Protein AF-A0A5E4HTY4-F1 (afdb_monomer)

Structure (mmCIF, N/CA/C/O backbone):
data_AF-A0A5E4HTY4-F1
#
_entry.id   AF-A0A5E4HTY4-F1
#
loop_
_atom_site.group_PDB
_atom_site.id
_atom_site.type_symbol
_atom_site.label_atom_id
_atom_site.label_alt_id
_atom_site.label_comp_id
_atom_site.label_asym_id
_atom_site.label_entity_id
_atom_site.label_seq_id
_atom_site.pdbx_PDB_ins_code
_atom_site.Cartn_x
_atom_site.Cartn_y
_atom_site.Cartn_z
_atom_site.occupancy
_atom_site.B_iso_or_equiv
_atom_site.auth_seq_id
_atom_site.auth_comp_id
_atom_site.auth_asym_id
_atom_site.auth_atom_id
_atom_site.pdbx_PDB_model_num
ATOM 1 N N . MET A 1 1 ? -19.836 1.990 1.261 1.00 41.72 1 MET A N 1
ATOM 2 C CA . MET A 1 1 ? -18.423 1.559 1.345 1.00 41.72 1 MET A CA 1
ATOM 3 C C . MET A 1 1 ? -17.623 2.820 1.136 1.00 41.72 1 MET A C 1
ATOM 5 O O . MET A 1 1 ? -17.788 3.457 0.100 1.00 41.72 1 MET A O 1
ATOM 9 N N . SER A 1 2 ? -16.876 3.231 2.161 1.00 48.97 2 SER A N 1
ATOM 10 C CA . SER A 1 2 ? -16.044 4.432 2.128 1.00 48.97 2 SER A CA 1
ATOM 11 C C . SER A 1 2 ? -15.069 4.354 0.966 1.00 48.97 2 SER A C 1
ATOM 13 O O . SER A 1 2 ? -14.430 3.317 0.788 1.00 48.97 2 SER A O 1
ATOM 15 N N . LYS A 1 3 ? -14.931 5.437 0.199 1.00 61.62 3 LYS A N 1
ATOM 16 C CA . LYS A 1 3 ? -13.927 5.490 -0.863 1.00 61.62 3 LYS A CA 1
ATOM 17 C C . LYS A 1 3 ? -12.552 5.561 -0.205 1.00 61.62 3 LYS A C 1
ATOM 19 O O . LYS A 1 3 ? -12.216 6.570 0.412 1.00 61.62 3 LYS A O 1
ATOM 24 N N . SER A 1 4 ? -11.779 4.486 -0.314 1.00 71.25 4 SER A N 1
ATOM 25 C CA . SER A 1 4 ? -10.347 4.540 -0.034 1.00 71.25 4 SER A CA 1
ATOM 26 C C . SER A 1 4 ? -9.678 5.537 -0.982 1.00 71.25 4 SER A C 1
ATOM 28 O O . SER A 1 4 ? -10.196 5.823 -2.069 1.00 71.25 4 SER A O 1
ATOM 30 N N . SER A 1 5 ? -8.513 6.048 -0.601 1.00 81.19 5 SER A N 1
ATOM 31 C CA . SER A 1 5 ? -7.704 6.893 -1.470 1.00 81.19 5 SER A CA 1
ATOM 32 C C . SER A 1 5 ? -7.392 6.178 -2.791 1.00 81.19 5 SER A C 1
ATOM 34 O O . SER A 1 5 ? -7.387 4.941 -2.886 1.00 81.19 5 SER A O 1
ATOM 36 N N . LYS A 1 6 ? -7.113 6.960 -3.837 1.00 84.50 6 LYS A N 1
ATOM 37 C CA . LYS A 1 6 ? -6.672 6.410 -5.124 1.00 84.50 6 LYS A CA 1
ATOM 38 C C . LYS A 1 6 ? -5.363 5.628 -4.977 1.00 84.50 6 LYS A C 1
ATOM 40 O O . LYS A 1 6 ? -5.238 4.578 -5.601 1.00 84.50 6 LYS A O 1
ATOM 45 N N . SER A 1 7 ? -4.456 6.054 -4.094 1.00 86.88 7 SER A N 1
ATOM 46 C CA . SER A 1 7 ? -3.239 5.304 -3.756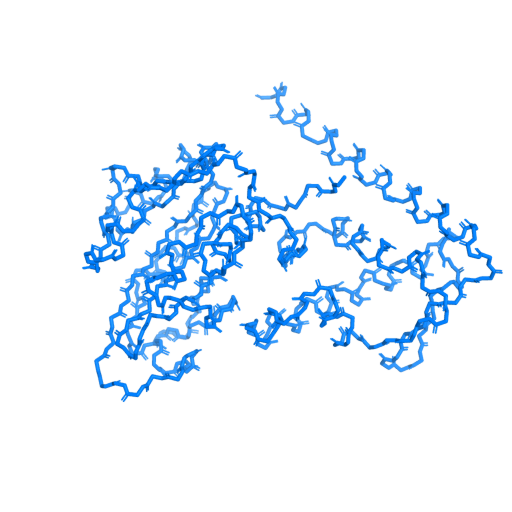 1.00 86.88 7 SER A CA 1
ATOM 47 C C . SER A 1 7 ? -3.559 3.925 -3.173 1.00 86.88 7 SER A C 1
ATOM 49 O O . SER A 1 7 ? -3.021 2.925 -3.641 1.00 86.88 7 SER A O 1
ATOM 51 N N . THR A 1 8 ? -4.516 3.829 -2.244 1.00 92.06 8 THR A N 1
ATOM 52 C CA . THR A 1 8 ? -4.961 2.547 -1.664 1.00 92.06 8 THR A CA 1
ATOM 53 C C . THR A 1 8 ? -5.566 1.627 -2.725 1.00 92.06 8 THR A C 1
ATOM 55 O O . THR A 1 8 ? -5.274 0.431 -2.749 1.00 92.06 8 THR A O 1
ATOM 58 N N . LYS A 1 9 ? -6.354 2.172 -3.662 1.00 93.00 9 LY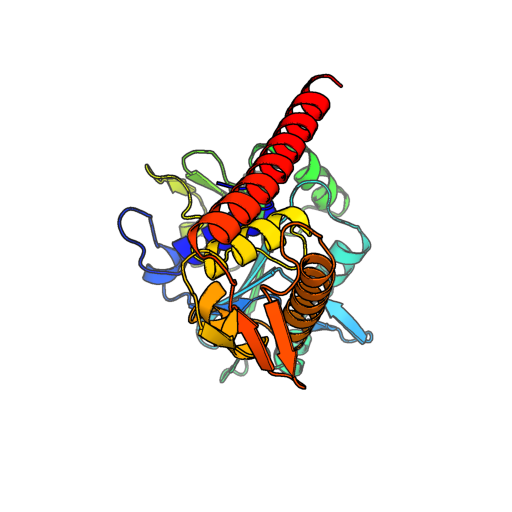S A N 1
ATOM 59 C CA . LYS A 1 9 ? -6.902 1.405 -4.795 1.00 93.00 9 LYS A CA 1
ATOM 60 C C . LYS A 1 9 ? -5.799 0.854 -5.705 1.00 93.00 9 LYS A C 1
ATOM 62 O O . LYS A 1 9 ? -5.860 -0.308 -6.102 1.00 93.00 9 LYS A O 1
ATOM 67 N N . LEU A 1 10 ? -4.799 1.671 -6.036 1.00 95.56 10 LEU A N 1
ATOM 68 C CA . LEU A 1 10 ? -3.661 1.259 -6.864 1.00 95.56 10 LEU A CA 1
ATOM 69 C C . LEU A 1 10 ? -2.829 0.181 -6.160 1.00 95.56 10 LEU A C 1
ATOM 71 O O . LEU A 1 10 ? -2.529 -0.848 -6.765 1.00 95.56 10 LEU A O 1
ATOM 75 N N . LEU A 1 11 ? -2.550 0.350 -4.867 1.00 95.88 11 LEU A N 1
ATOM 76 C CA . LEU A 1 11 ? -1.834 -0.638 -4.063 1.00 95.88 11 LEU A CA 1
ATOM 77 C C . LEU A 1 11 ? -2.584 -1.978 -4.011 1.00 95.88 11 LEU A C 1
ATOM 79 O O . LEU A 1 11 ? -1.997 -3.031 -4.263 1.00 95.88 11 LEU A O 1
ATOM 83 N N . ASN A 1 12 ? -3.897 -1.940 -3.776 1.00 95.75 12 ASN A N 1
ATOM 84 C CA . ASN A 1 12 ? -4.755 -3.122 -3.822 1.00 95.75 12 ASN A CA 1
ATOM 85 C C . ASN A 1 12 ? -4.747 -3.798 -5.206 1.00 95.75 12 ASN A C 1
ATOM 87 O O . ASN A 1 12 ? -4.746 -5.028 -5.279 1.00 95.75 12 ASN A O 1
ATOM 91 N N . CYS A 1 13 ? -4.660 -3.031 -6.299 1.00 96.88 13 CYS A N 1
ATOM 92 C CA . CYS A 1 13 ? -4.486 -3.583 -7.645 1.00 96.88 13 CYS A CA 1
ATOM 93 C C . CYS A 1 13 ? -3.163 -4.346 -7.779 1.00 96.88 13 CYS A C 1
ATOM 95 O O . CYS A 1 13 ? -3.157 -5.470 -8.275 1.00 96.88 13 CYS A O 1
ATOM 97 N N . ILE A 1 14 ? -2.044 -3.783 -7.313 1.00 97.88 14 ILE A N 1
ATOM 98 C CA . ILE A 1 14 ? -0.731 -4.455 -7.361 1.00 97.88 14 ILE A CA 1
ATOM 99 C C . ILE A 1 14 ? -0.769 -5.767 -6.569 1.00 97.88 14 ILE A C 1
ATOM 101 O O . ILE A 1 14 ? -0.267 -6.798 -7.029 1.00 97.88 14 ILE A O 1
ATOM 105 N N . ILE A 1 15 ? -1.397 -5.748 -5.392 1.00 97.44 15 ILE A N 1
ATOM 106 C CA . ILE A 1 15 ? -1.544 -6.929 -4.535 1.00 97.44 15 ILE A CA 1
ATOM 107 C C . ILE A 1 15 ? -2.385 -8.000 -5.226 1.00 97.44 15 ILE A C 1
ATOM 109 O O . ILE A 1 15 ? -1.982 -9.164 -5.230 1.00 97.44 15 ILE A O 1
ATOM 113 N N . ALA A 1 16 ? -3.493 -7.615 -5.863 1.00 96.81 16 ALA A N 1
ATOM 114 C CA . ALA A 1 16 ? -4.349 -8.526 -6.617 1.00 96.81 16 ALA A CA 1
ATOM 115 C C . ALA A 1 16 ? -3.605 -9.180 -7.794 1.00 96.81 16 ALA A C 1
ATOM 117 O O . ALA A 1 16 ? -3.738 -10.378 -8.012 1.00 96.81 16 ALA A O 1
ATOM 118 N N . LEU A 1 17 ? -2.754 -8.431 -8.502 1.00 97.62 17 LEU A N 1
ATOM 119 C CA . LEU A 1 17 ? -1.925 -8.970 -9.590 1.00 97.62 17 LEU A CA 1
ATOM 120 C C . LEU A 1 17 ? -0.849 -9.949 -9.089 1.00 97.62 17 LEU A C 1
ATOM 122 O O . LEU A 1 17 ? -0.418 -10.832 -9.835 1.00 97.62 17 LEU A O 1
ATOM 126 N N . THR A 1 18 ? -0.415 -9.789 -7.835 1.00 97.50 18 THR A N 1
ATOM 127 C CA . THR A 1 18 ? 0.658 -10.566 -7.181 1.00 97.50 18 THR A CA 1
ATOM 128 C C . THR A 1 18 ? 0.114 -11.675 -6.269 1.00 97.50 18 THR A C 1
ATOM 130 O O . THR A 1 18 ? 0.879 -12.430 -5.674 1.00 97.50 18 THR A O 1
ATOM 133 N N . THR A 1 19 ? -1.208 -11.828 -6.183 1.00 95.06 19 THR A N 1
ATOM 134 C CA . THR A 1 19 ? -1.873 -12.820 -5.331 1.00 95.06 19 THR A CA 1
ATOM 135 C C . THR A 1 19 ? -2.912 -13.574 -6.140 1.00 95.06 19 THR A C 1
ATOM 137 O O . THR A 1 19 ? -3.662 -12.982 -6.909 1.00 95.06 19 THR A O 1
ATOM 140 N N . LYS A 1 20 ? -3.011 -14.890 -5.945 1.00 93.62 20 LYS A N 1
ATOM 141 C CA . LYS A 1 20 ? -4.029 -15.701 -6.615 1.00 93.62 20 LYS A CA 1
ATOM 142 C C . LYS A 1 20 ? -5.427 -15.360 -6.087 1.00 93.62 20 LYS A C 1
ATOM 144 O O . LYS A 1 20 ? -5.872 -15.909 -5.080 1.00 93.62 20 LYS A O 1
ATOM 149 N N . THR A 1 21 ? -6.101 -14.446 -6.773 1.00 91.19 21 THR A N 1
ATOM 150 C CA . THR A 1 21 ? -7.408 -13.910 -6.384 1.00 91.19 21 THR A CA 1
ATOM 151 C C . THR A 1 21 ? -8.490 -14.527 -7.267 1.00 91.19 21 THR A C 1
ATOM 153 O O . THR A 1 21 ? -8.348 -14.490 -8.488 1.00 91.19 21 THR A O 1
ATOM 156 N N . PRO A 1 22 ? -9.564 -15.110 -6.705 1.00 89.38 22 PRO A N 1
ATOM 157 C CA . PRO A 1 22 ? -10.674 -15.600 -7.514 1.00 89.38 22 PRO A CA 1
ATOM 158 C C . PRO A 1 22 ? -11.226 -14.493 -8.418 1.00 89.38 22 PRO A C 1
ATOM 160 O O . PRO A 1 22 ? -11.422 -13.368 -7.966 1.00 89.38 22 PRO A O 1
ATOM 163 N N . ASP A 1 23 ? -11.465 -14.824 -9.686 1.00 88.25 23 ASP A N 1
ATOM 164 C CA . ASP A 1 23 ? -12.080 -13.941 -10.685 1.00 88.25 23 ASP A CA 1
ATOM 165 C C . ASP A 1 23 ? -11.326 -12.626 -10.988 1.00 88.25 23 ASP A C 1
ATOM 167 O O . ASP A 1 23 ? -11.890 -11.726 -11.614 1.00 88.25 23 ASP A O 1
ATOM 171 N N . PHE A 1 24 ? -10.050 -12.510 -10.600 1.00 95.25 24 PHE A N 1
ATOM 172 C CA . PHE A 1 24 ? -9.177 -11.385 -10.955 1.00 95.25 24 PHE A CA 1
ATOM 173 C C . PHE A 1 24 ? -7.821 -11.902 -11.472 1.00 95.25 24 PHE A C 1
ATOM 175 O O . PHE A 1 24 ? -7.281 -12.855 -10.906 1.00 95.25 24 PHE A O 1
ATOM 182 N N . PRO A 1 25 ? -7.251 -11.329 -12.549 1.00 96.44 25 PRO A N 1
ATOM 183 C CA . PRO A 1 25 ? -6.004 -11.822 -13.127 1.00 96.44 25 PRO A CA 1
ATOM 184 C C . PRO A 1 25 ? -4.822 -11.635 -12.167 1.00 96.44 25 PRO A C 1
ATOM 186 O O . PRO A 1 25 ? -4.655 -10.574 -11.569 1.00 96.44 25 PRO A O 1
ATOM 189 N N . SER A 1 26 ? -3.956 -12.647 -12.079 1.00 97.25 26 SER A N 1
ATOM 190 C CA . SER A 1 26 ? -2.774 -12.650 -11.207 1.00 97.25 26 SER A CA 1
ATOM 191 C C . SER A 1 26 ? -1.453 -12.893 -11.960 1.00 97.25 26 SER A C 1
ATOM 193 O O . SER A 1 26 ? -0.659 -13.746 -11.562 1.00 97.25 26 SER A O 1
ATOM 195 N N . PRO A 1 27 ? -1.164 -12.177 -13.063 1.00 97.75 27 PRO A N 1
ATOM 196 C CA . PRO A 1 27 ? -0.038 -12.514 -13.930 1.00 97.75 27 PRO A CA 1
ATOM 197 C C . PRO A 1 27 ? 1.330 -12.261 -13.282 1.00 97.75 27 PRO A C 1
ATOM 199 O O . PRO A 1 27 ? 2.305 -12.904 -13.671 1.00 97.75 27 PRO A O 1
ATOM 202 N N . LEU A 1 28 ? 1.435 -11.367 -12.289 1.00 98.25 28 LEU A N 1
ATOM 203 C CA . LEU A 1 28 ? 2.672 -11.204 -11.519 1.00 98.25 28 LEU A CA 1
ATOM 204 C C . LEU A 1 28 ? 2.895 -12.428 -10.618 1.00 98.25 28 LEU A C 1
ATOM 206 O O . LEU A 1 28 ? 3.994 -12.982 -10.621 1.00 98.25 28 LEU A O 1
ATOM 210 N N . TYR A 1 29 ? 1.851 -12.918 -9.943 1.00 98.00 29 TYR A N 1
ATOM 211 C CA . TYR A 1 29 ? 1.912 -14.175 -9.186 1.00 98.00 29 TYR A CA 1
ATOM 212 C C . TYR A 1 29 ? 2.330 -15.353 -10.078 1.00 98.00 29 TYR A C 1
ATOM 214 O O . TYR A 1 29 ? 3.281 -16.069 -9.763 1.00 98.00 29 TYR A O 1
ATOM 222 N N . ASP A 1 30 ? 1.679 -15.504 -11.234 1.00 97.75 30 ASP A N 1
ATOM 223 C CA . ASP A 1 30 ? 1.928 -16.605 -12.176 1.00 97.75 30 ASP A CA 1
ATOM 224 C C . ASP A 1 30 ? 3.364 -16.593 -12.731 1.00 97.75 30 ASP A C 1
ATOM 226 O O . ASP A 1 30 ? 3.891 -17.623 -13.149 1.00 97.75 30 ASP A O 1
ATOM 230 N N . ASN A 1 31 ? 4.025 -15.431 -12.703 1.00 97.81 31 ASN A N 1
ATOM 231 C CA . ASN A 1 31 ? 5.408 -15.240 -13.142 1.00 97.81 31 ASN A CA 1
ATOM 232 C C . ASN A 1 31 ? 6.418 -15.133 -11.984 1.00 97.81 31 ASN A C 1
ATOM 234 O O . ASN A 1 31 ? 7.554 -14.680 -12.198 1.00 97.81 31 ASN A O 1
ATOM 238 N N . GLY A 1 32 ? 6.021 -15.562 -10.783 1.00 97.31 32 GLY A N 1
ATOM 239 C CA . GLY A 1 32 ? 6.891 -15.731 -9.620 1.00 97.31 32 GLY A CA 1
ATOM 240 C C . GLY A 1 32 ? 7.190 -14.455 -8.837 1.00 97.31 32 GLY A C 1
ATOM 241 O O . GLY A 1 32 ? 8.096 -14.467 -8.010 1.00 97.31 32 GLY A O 1
ATOM 242 N N . TYR A 1 33 ? 6.472 -13.358 -9.081 1.00 98.06 33 TYR A N 1
ATOM 243 C CA . TYR A 1 33 ? 6.599 -12.164 -8.250 1.00 98.06 33 TYR A CA 1
ATOM 244 C C . TYR A 1 33 ? 5.872 -12.376 -6.925 1.00 98.06 33 TYR A C 1
ATOM 246 O O . TYR A 1 33 ? 4.777 -12.936 -6.877 1.00 98.06 33 TYR A O 1
ATOM 254 N N . GLN A 1 34 ? 6.484 -11.895 -5.853 1.00 96.69 34 GLN A N 1
ATOM 255 C CA . GLN A 1 34 ? 5.953 -11.938 -4.501 1.00 96.69 34 GLN A CA 1
ATOM 256 C C . GLN A 1 34 ? 6.073 -10.557 -3.871 1.00 96.69 34 GLN A C 1
ATOM 258 O O . GLN A 1 34 ? 7.016 -9.818 -4.155 1.00 96.69 34 GLN A O 1
ATOM 263 N N . ILE A 1 35 ? 5.123 -10.209 -3.009 1.00 96.81 35 ILE A N 1
ATOM 264 C CA . ILE A 1 35 ? 5.208 -8.990 -2.207 1.00 96.81 35 ILE A CA 1
ATOM 265 C C . ILE A 1 35 ? 6.314 -9.198 -1.180 1.00 96.81 35 ILE A C 1
ATOM 267 O O . ILE A 1 35 ? 6.201 -10.077 -0.327 1.00 96.81 35 ILE A O 1
ATOM 271 N N . GLU A 1 36 ? 7.366 -8.387 -1.251 1.00 94.88 36 GLU A N 1
ATOM 272 C CA . GLU A 1 36 ? 8.417 -8.419 -0.240 1.00 94.88 36 GLU A CA 1
ATOM 273 C C . GLU A 1 36 ? 8.104 -7.407 0.860 1.00 94.88 36 GLU A C 1
ATOM 275 O O . GLU A 1 36 ? 7.902 -7.779 2.017 1.00 94.88 36 GLU A O 1
ATOM 280 N N . VAL A 1 37 ? 8.019 -6.126 0.487 1.00 95.50 37 VAL A N 1
ATOM 281 C CA . VAL A 1 37 ? 7.850 -5.023 1.433 1.00 95.50 37 VAL A CA 1
ATOM 282 C C . VAL A 1 37 ? 6.817 -4.036 0.915 1.00 95.50 37 VAL A C 1
ATOM 284 O O . VAL A 1 37 ? 6.887 -3.605 -0.231 1.00 95.50 37 VAL A O 1
ATOM 287 N N . ILE A 1 38 ? 5.889 -3.647 1.782 1.00 95.06 38 ILE A N 1
ATOM 288 C CA . ILE A 1 38 ? 5.000 -2.502 1.583 1.00 95.06 38 ILE A CA 1
ATOM 289 C C . ILE A 1 38 ? 5.606 -1.320 2.337 1.00 95.06 38 ILE A C 1
ATOM 291 O O . ILE A 1 38 ? 6.043 -1.465 3.487 1.00 95.06 38 ILE A O 1
ATOM 295 N N . GLU A 1 39 ? 5.650 -0.167 1.680 1.00 93.69 39 GLU A N 1
ATOM 296 C CA . GLU A 1 39 ? 6.307 1.057 2.142 1.00 93.69 39 GLU A CA 1
ATOM 297 C C . GLU A 1 39 ? 7.794 0.840 2.501 1.00 93.69 39 GLU A C 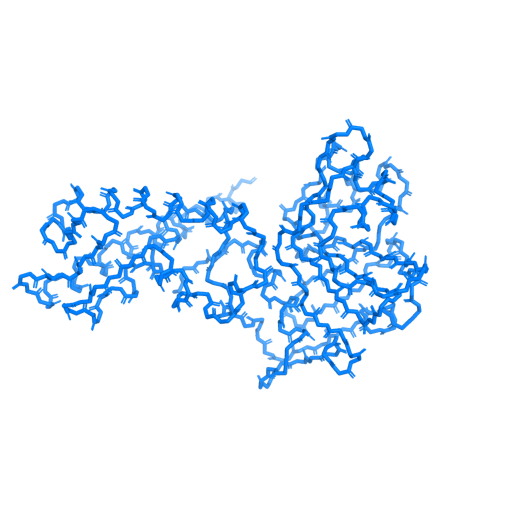1
ATOM 299 O O . GLU A 1 39 ? 8.220 1.145 3.629 1.00 93.69 39 GLU A O 1
ATOM 304 N N . PRO A 1 40 ? 8.610 0.239 1.603 1.00 94.12 40 PRO A N 1
ATOM 305 C CA . PRO A 1 40 ? 10.054 0.146 1.794 1.00 94.12 40 PRO A CA 1
ATOM 306 C C . PRO A 1 40 ? 10.671 1.524 2.052 1.00 94.12 40 PRO A C 1
ATOM 308 O O . PRO A 1 40 ? 10.288 2.521 1.457 1.00 94.12 40 PRO A O 1
ATOM 311 N N . ARG A 1 41 ? 11.685 1.578 2.921 1.00 92.06 41 ARG A N 1
ATOM 312 C CA . ARG A 1 41 ? 12.430 2.812 3.215 1.00 92.06 41 ARG A CA 1
ATOM 313 C C . ARG A 1 41 ? 13.880 2.657 2.824 1.00 92.06 41 ARG A C 1
ATOM 315 O O . ARG A 1 41 ? 14.682 2.205 3.635 1.00 92.06 41 ARG A O 1
ATOM 322 N N . ILE A 1 42 ? 14.200 3.013 1.590 1.00 94.25 42 ILE A N 1
ATOM 323 C CA . ILE A 1 42 ? 15.525 2.831 1.003 1.00 94.25 42 ILE A CA 1
ATOM 324 C C . ILE A 1 42 ? 16.394 4.022 1.393 1.00 94.25 42 ILE A C 1
ATOM 326 O O . ILE A 1 42 ? 16.122 5.160 1.010 1.00 94.25 42 ILE A O 1
ATOM 330 N N . LEU A 1 43 ? 17.438 3.764 2.180 1.00 93.69 43 LEU A N 1
ATOM 331 C CA . LEU A 1 43 ? 18.393 4.789 2.588 1.00 93.69 43 LEU A CA 1
ATOM 332 C C . LEU A 1 43 ? 19.380 5.033 1.448 1.00 93.69 43 LEU A C 1
ATOM 334 O O . LEU A 1 43 ? 20.163 4.140 1.124 1.00 93.69 43 LEU A O 1
ATOM 338 N N . LEU A 1 44 ? 19.381 6.238 0.888 1.00 94.06 44 LEU A N 1
ATOM 339 C CA . LEU A 1 44 ? 20.296 6.649 -0.174 1.00 94.06 44 LEU A CA 1
ATOM 340 C C . LEU A 1 44 ? 21.675 7.026 0.385 1.00 94.06 44 LEU A C 1
ATOM 342 O O . LEU A 1 44 ? 21.839 7.270 1.583 1.00 94.06 44 LEU A O 1
ATOM 346 N N . SER A 1 45 ? 22.686 7.064 -0.484 1.00 90.69 45 SER A N 1
ATOM 347 C CA . SER A 1 45 ? 24.075 7.356 -0.100 1.00 90.69 45 SER A CA 1
ATOM 348 C C . SER A 1 45 ? 24.279 8.751 0.501 1.00 90.69 45 SER A C 1
ATOM 350 O O . SER A 1 45 ? 25.221 8.954 1.259 1.00 90.69 45 SER A O 1
ATOM 352 N N . ASP A 1 46 ? 23.405 9.707 0.177 1.00 90.50 46 ASP A N 1
ATOM 353 C CA . ASP A 1 46 ? 23.414 11.072 0.723 1.00 90.50 46 ASP A CA 1
ATOM 354 C C . ASP A 1 46 ? 22.660 11.201 2.062 1.00 90.50 46 ASP A C 1
ATOM 356 O O . ASP A 1 46 ? 22.508 12.302 2.587 1.00 90.50 46 ASP A O 1
ATOM 360 N N . GLY A 1 47 ? 22.180 10.084 2.619 1.00 90.19 47 GLY A N 1
ATOM 361 C CA . GLY A 1 47 ? 21.413 10.037 3.864 1.00 90.19 47 GLY A CA 1
ATOM 362 C C . GLY A 1 47 ? 19.918 10.322 3.700 1.00 90.19 47 GLY A C 1
ATOM 363 O O . GLY A 1 47 ? 19.168 10.159 4.666 1.00 90.19 47 GLY A O 1
ATOM 364 N N . SER A 1 48 ? 19.457 10.704 2.505 1.00 93.38 48 SER A N 1
ATOM 365 C CA . SER A 1 48 ? 18.028 10.860 2.222 1.00 93.38 48 SER A CA 1
ATOM 366 C C . SER A 1 48 ? 17.323 9.505 2.059 1.00 93.38 48 SER A C 1
ATOM 368 O O . SER A 1 48 ? 17.960 8.451 2.005 1.00 93.38 48 SER A O 1
ATOM 370 N N . GLN A 1 49 ? 15.985 9.516 2.027 1.00 92.38 49 GLN A N 1
ATOM 371 C CA . GLN A 1 49 ? 15.172 8.301 1.919 1.00 92.38 49 GLN A CA 1
ATOM 372 C C . GLN A 1 49 ? 14.313 8.294 0.655 1.00 92.38 49 GLN A C 1
ATOM 374 O O . GLN A 1 49 ? 13.662 9.281 0.308 1.00 92.38 49 GLN A O 1
ATOM 379 N N . SER A 1 50 ? 14.308 7.145 -0.005 1.00 92.31 50 SER A N 1
ATOM 380 C CA . SER A 1 50 ? 13.466 6.807 -1.141 1.00 92.31 50 SER A CA 1
ATOM 381 C C . SER A 1 50 ? 12.428 5.788 -0.674 1.00 92.31 50 SER A C 1
ATOM 383 O O . SER A 1 50 ? 12.802 4.723 -0.177 1.00 92.31 50 SER A O 1
ATOM 385 N N . ASN A 1 51 ? 11.141 6.123 -0.795 1.00 93.06 51 ASN A N 1
ATOM 386 C CA 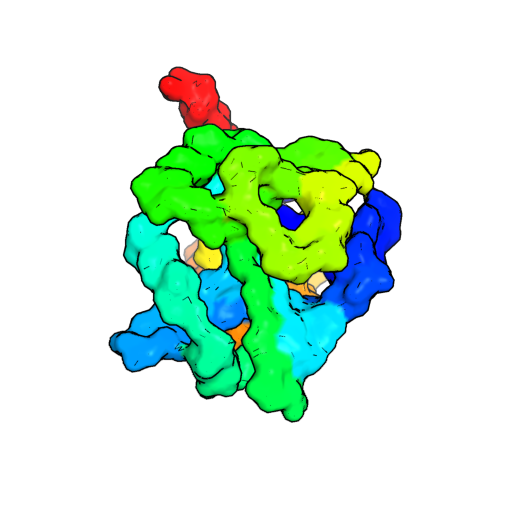. ASN A 1 51 ? 10.059 5.313 -0.238 1.00 93.06 51 ASN A CA 1
ATOM 387 C C . ASN A 1 51 ? 9.007 4.985 -1.305 1.00 93.06 51 ASN A C 1
ATOM 389 O O . ASN A 1 51 ? 7.954 5.616 -1.298 1.00 93.06 51 ASN A O 1
ATOM 393 N N . PRO A 1 52 ? 9.285 4.044 -2.225 1.00 94.94 52 PRO A N 1
ATOM 394 C CA . PRO A 1 52 ? 8.239 3.482 -3.073 1.00 94.94 52 PRO A CA 1
ATOM 395 C C . PRO A 1 52 ? 7.121 2.874 -2.219 1.00 94.94 52 PRO A C 1
ATOM 397 O O . PRO A 1 52 ? 7.394 2.383 -1.123 1.00 94.94 52 PRO A O 1
ATOM 400 N N . ASP A 1 53 ? 5.896 2.813 -2.731 1.00 95.81 53 ASP A N 1
ATOM 401 C CA . ASP A 1 53 ? 4.762 2.260 -1.978 1.00 95.81 53 ASP A CA 1
ATOM 402 C C . ASP A 1 53 ? 4.842 0.743 -1.806 1.00 95.81 53 ASP A C 1
ATOM 404 O O . ASP A 1 53 ? 4.401 0.191 -0.796 1.00 95.81 53 ASP A O 1
ATOM 408 N N . ILE A 1 54 ? 5.409 0.031 -2.782 1.00 97.25 54 ILE A N 1
ATOM 409 C CA . ILE A 1 54 ? 5.543 -1.425 -2.701 1.00 97.25 54 ILE A CA 1
ATOM 410 C C . ILE A 1 54 ? 6.741 -1.944 -3.490 1.00 97.25 54 ILE A C 1
ATOM 412 O O . ILE A 1 54 ? 7.054 -1.491 -4.593 1.00 97.25 54 ILE A O 1
ATOM 416 N N . GLN A 1 55 ? 7.406 -2.932 -2.901 1.00 97.69 55 GLN A N 1
ATOM 417 C CA . GLN A 1 55 ? 8.504 -3.696 -3.469 1.00 97.69 55 GLN A CA 1
ATOM 418 C C . GLN A 1 55 ? 8.057 -5.142 -3.681 1.00 97.69 55 GLN A C 1
ATOM 420 O O . GLN A 1 55 ? 7.706 -5.851 -2.731 1.00 97.69 55 GLN A O 1
ATOM 425 N N . LEU A 1 56 ? 8.149 -5.595 -4.925 1.00 97.94 56 LEU A N 1
ATOM 426 C CA . LEU A 1 56 ? 7.981 -6.985 -5.312 1.00 97.94 56 LEU A CA 1
ATOM 427 C C . LEU A 1 56 ? 9.340 -7.631 -5.575 1.00 97.94 56 LEU A C 1
ATOM 429 O O . LEU A 1 56 ? 10.248 -7.011 -6.135 1.00 97.94 56 LEU A O 1
ATOM 433 N N . LYS A 1 57 ? 9.456 -8.906 -5.227 1.00 96.38 57 LYS A N 1
ATOM 434 C CA . LYS A 1 57 ? 10.616 -9.744 -5.518 1.00 96.38 57 LYS A CA 1
ATOM 435 C C . LYS A 1 57 ? 10.221 -10.836 -6.501 1.00 96.38 57 LYS A C 1
ATOM 437 O O . LYS A 1 57 ? 9.268 -11.565 -6.253 1.00 96.38 57 LYS A O 1
ATOM 442 N N . LYS A 1 58 ? 10.958 -10.960 -7.607 1.00 94.88 58 LYS A N 1
ATOM 443 C CA . LYS A 1 58 ? 10.788 -12.069 -8.566 1.00 94.88 58 LYS A CA 1
ATOM 444 C C . LYS A 1 58 ? 11.725 -13.233 -8.253 1.00 94.88 58 LYS A C 1
ATOM 446 O O . LYS A 1 58 ? 11.354 -14.396 -8.335 1.00 94.88 58 LYS A O 1
ATOM 451 N N . ASN A 1 59 ? 12.979 -12.905 -7.966 1.00 92.38 59 ASN A N 1
ATOM 452 C CA . ASN A 1 59 ? 14.051 -13.835 -7.631 1.00 92.38 59 ASN A CA 1
ATOM 453 C C . ASN A 1 59 ? 15.146 -13.067 -6.872 1.00 92.38 59 ASN A C 1
ATOM 455 O O . ASN A 1 59 ? 14.970 -11.896 -6.539 1.00 92.38 59 ASN A O 1
ATOM 459 N N . ASP A 1 60 ? 16.271 -13.717 -6.580 1.00 89.75 60 ASP A N 1
ATOM 460 C CA . ASP A 1 60 ? 17.366 -13.100 -5.819 1.00 89.75 60 ASP A CA 1
ATOM 461 C C . ASP A 1 60 ? 18.139 -12.013 -6.585 1.00 89.75 60 ASP A C 1
ATOM 463 O O . ASP A 1 60 ? 18.927 -11.295 -5.972 1.00 89.75 60 ASP A O 1
ATOM 467 N N . ASP A 1 61 ? 17.891 -11.862 -7.890 1.00 92.12 61 ASP A N 1
ATOM 468 C CA . ASP A 1 61 ? 18.580 -10.917 -8.772 1.00 92.12 61 ASP A CA 1
ATOM 469 C C . ASP A 1 61 ? 17.717 -9.720 -9.188 1.00 92.12 61 ASP A C 1
ATOM 471 O O . ASP A 1 61 ? 18.253 -8.757 -9.737 1.00 92.12 61 ASP A O 1
ATOM 475 N N . TYR A 1 62 ? 16.393 -9.771 -8.998 1.00 95.38 62 TYR A N 1
ATOM 476 C CA . TYR A 1 62 ? 15.478 -8.787 -9.574 1.00 95.38 62 TYR A CA 1
ATOM 477 C C . TYR A 1 62 ? 14.343 -8.372 -8.635 1.00 95.38 62 TYR A C 1
ATOM 479 O O . TYR A 1 62 ? 13.531 -9.194 -8.190 1.00 95.38 62 TYR A O 1
ATOM 487 N N . LEU A 1 63 ? 14.264 -7.058 -8.422 1.00 97.06 63 LEU A N 1
ATOM 488 C CA . LEU A 1 63 ? 13.200 -6.379 -7.690 1.00 97.06 63 LEU A CA 1
ATOM 489 C C . LEU A 1 63 ? 12.391 -5.471 -8.619 1.00 97.06 63 LEU A C 1
ATOM 491 O O . LEU A 1 63 ? 12.914 -4.896 -9.571 1.00 97.06 63 LEU A O 1
ATOM 495 N N . LEU A 1 64 ? 11.112 -5.313 -8.310 1.00 98.06 64 LEU A N 1
ATOM 496 C CA . LEU A 1 64 ? 10.218 -4.395 -9.000 1.00 98.06 64 LEU A CA 1
ATOM 497 C C . LEU A 1 64 ? 9.549 -3.492 -7.970 1.00 98.06 64 LEU A C 1
ATOM 499 O O . LEU A 1 64 ? 8.894 -3.979 -7.052 1.00 98.06 64 LEU A O 1
ATOM 503 N N . PHE A 1 65 ? 9.718 -2.187 -8.125 1.00 97.94 65 PHE A N 1
ATOM 504 C CA . PHE A 1 65 ? 9.122 -1.179 -7.261 1.00 97.94 65 PHE A CA 1
ATOM 505 C C . PHE A 1 65 ? 7.978 -0.475 -7.976 1.00 97.94 65 PHE A C 1
ATOM 507 O O . PHE A 1 65 ? 8.085 -0.165 -9.166 1.00 97.94 65 PHE A O 1
ATOM 514 N N . PHE A 1 66 ? 6.927 -0.167 -7.226 1.00 97.81 66 PHE A N 1
ATOM 515 C CA . PHE A 1 66 ? 5.847 0.696 -7.680 1.00 97.81 66 PHE A CA 1
ATOM 516 C C . PHE A 1 66 ? 5.686 1.894 -6.750 1.00 97.81 66 PHE A C 1
ATOM 518 O O . PHE A 1 66 ? 5.674 1.745 -5.529 1.00 97.81 66 PHE A O 1
ATOM 525 N N . GLU A 1 67 ? 5.526 3.062 -7.359 1.00 95.69 67 GLU A N 1
ATOM 526 C CA . GLU A 1 67 ? 5.076 4.301 -6.733 1.00 95.69 67 GLU A CA 1
ATOM 527 C C . GLU A 1 67 ? 3.670 4.621 -7.256 1.00 95.69 67 GLU A C 1
ATOM 529 O O . GLU A 1 67 ? 3.489 4.936 -8.435 1.00 95.69 67 GLU A O 1
ATOM 534 N N . CYS A 1 68 ? 2.665 4.547 -6.396 1.00 94.69 68 CYS A N 1
ATOM 535 C CA . CYS A 1 68 ? 1.287 4.898 -6.692 1.00 94.69 68 CYS A CA 1
ATOM 536 C C . CYS A 1 68 ? 1.118 6.419 -6.629 1.00 94.69 68 CYS A C 1
ATOM 538 O O . CYS A 1 68 ? 1.342 7.049 -5.598 1.00 94.69 68 CYS A O 1
ATOM 540 N N . LYS A 1 69 ? 0.673 7.034 -7.727 1.00 91.00 69 LYS A N 1
ATOM 541 C CA . LYS A 1 69 ? 0.421 8.477 -7.788 1.00 91.00 69 LYS A CA 1
ATOM 542 C C . LYS A 1 69 ? -0.970 8.813 -8.276 1.00 91.00 69 LYS A C 1
ATOM 544 O O . LYS A 1 69 ? -1.445 8.320 -9.298 1.00 91.00 69 LYS A O 1
ATOM 549 N N . ASP A 1 70 ? -1.565 9.771 -7.578 1.00 82.69 70 ASP A N 1
ATOM 550 C CA . ASP A 1 70 ? -2.785 10.450 -7.980 1.00 82.69 70 ASP A CA 1
ATOM 551 C C . ASP A 1 70 ? -2.511 11.932 -8.255 1.00 82.69 70 ASP A C 1
ATOM 553 O O . ASP A 1 70 ? -2.834 12.815 -7.465 1.00 82.69 70 ASP A O 1
ATOM 557 N N . GLY A 1 71 ? -1.863 12.211 -9.385 1.00 82.19 71 GLY A N 1
ATOM 558 C CA . GLY A 1 71 ? -1.622 13.574 -9.845 1.00 82.19 71 GLY A CA 1
ATOM 559 C C . GLY A 1 71 ? -0.156 13.830 -10.140 1.00 82.19 71 GLY A C 1
ATOM 560 O O . GLY A 1 71 ? 0.471 13.067 -10.862 1.00 82.19 71 GLY A O 1
ATOM 561 N N . PHE A 1 72 ? 0.376 14.940 -9.640 1.00 84.12 72 PHE A N 1
ATOM 562 C CA . PHE A 1 72 ? 1.739 15.360 -9.947 1.00 84.12 72 PHE A CA 1
ATOM 563 C C . PHE A 1 72 ? 2.766 14.597 -9.107 1.00 84.12 72 PHE A C 1
ATOM 565 O O . PHE A 1 72 ? 2.506 14.229 -7.961 1.00 84.12 72 PHE A O 1
ATOM 572 N N . CYS A 1 73 ? 3.962 14.410 -9.661 1.00 83.56 73 CYS A N 1
ATOM 573 C CA . CYS A 1 73 ? 5.106 13.975 -8.879 1.00 83.56 73 CYS A CA 1
ATOM 574 C C . CYS A 1 73 ? 5.910 15.180 -8.380 1.00 83.56 73 CYS A C 1
ATOM 576 O O . CYS A 1 73 ? 6.198 16.113 -9.131 1.00 83.56 73 CYS A O 1
ATOM 578 N N . GLU A 1 74 ? 6.298 15.152 -7.107 1.00 86.31 74 GLU A N 1
ATOM 579 C CA . GLU A 1 74 ? 7.201 16.150 -6.542 1.00 86.31 74 GLU A CA 1
ATOM 580 C C . GLU A 1 74 ? 8.616 15.961 -7.094 1.00 86.31 74 GLU A C 1
ATOM 582 O O . GLU A 1 74 ? 9.131 14.838 -7.153 1.00 86.31 74 GLU A O 1
ATOM 587 N N . LYS A 1 75 ? 9.269 17.069 -7.461 1.00 86.25 75 LYS A N 1
ATOM 588 C CA . LYS A 1 75 ? 10.620 17.051 -8.036 1.00 86.25 75 LYS A CA 1
ATOM 589 C C . LYS A 1 75 ? 11.632 16.372 -7.112 1.00 86.25 75 LYS A C 1
ATOM 591 O O . LYS A 1 75 ? 12.390 15.515 -7.553 1.00 86.25 75 LYS A O 1
ATOM 596 N N . ASP A 1 76 ? 11.583 16.686 -5.820 1.00 87.94 76 ASP A N 1
ATOM 597 C CA . ASP A 1 76 ? 12.491 16.097 -4.836 1.00 87.94 76 ASP A CA 1
ATOM 598 C C . ASP A 1 76 ? 12.331 14.574 -4.751 1.00 87.94 76 ASP A C 1
ATOM 600 O O . ASP A 1 76 ? 13.310 13.862 -4.528 1.00 87.94 76 ASP A O 1
ATOM 604 N N . GLN A 1 77 ? 11.114 14.049 -4.929 1.00 88.75 77 GLN A N 1
ATOM 605 C CA . GLN A 1 77 ? 10.879 12.607 -4.960 1.00 88.75 77 GLN A CA 1
ATOM 606 C C . GLN A 1 77 ? 11.446 11.977 -6.238 1.00 88.75 77 GLN A C 1
ATOM 608 O O . GLN A 1 77 ? 12.155 10.973 -6.150 1.00 88.75 77 GLN A O 1
ATOM 613 N N . LEU A 1 78 ? 11.208 12.594 -7.401 1.00 88.94 78 LEU A N 1
ATOM 614 C CA . LEU A 1 78 ? 11.784 12.153 -8.678 1.00 88.94 78 LEU A CA 1
ATOM 615 C C . LEU A 1 78 ? 13.309 12.086 -8.603 1.00 88.94 78 LEU A C 1
ATOM 617 O O . LEU A 1 78 ? 13.909 11.085 -8.993 1.00 88.94 78 LEU A O 1
ATOM 621 N N . ASP A 1 79 ? 13.945 13.127 -8.072 1.00 89.38 79 ASP A N 1
ATOM 622 C CA . ASP A 1 79 ? 15.402 13.209 -7.965 1.00 89.38 79 ASP A CA 1
ATOM 623 C C . ASP A 1 79 ? 15.975 12.181 -6.976 1.00 89.38 79 ASP A C 1
ATOM 625 O O . ASP A 1 79 ? 17.095 11.696 -7.162 1.00 89.38 79 ASP A O 1
ATOM 629 N N . ARG A 1 80 ? 15.217 11.781 -5.947 1.00 92.06 80 ARG A N 1
ATOM 630 C CA . ARG A 1 80 ? 15.592 10.649 -5.082 1.00 92.06 80 ARG A CA 1
ATOM 631 C C . ARG A 1 80 ? 15.491 9.315 -5.819 1.00 92.06 80 ARG A C 1
ATOM 633 O O . ARG A 1 80 ? 16.443 8.541 -5.754 1.00 92.06 80 ARG A O 1
ATOM 640 N N . TYR A 1 81 ? 14.420 9.061 -6.572 1.00 92.75 81 TYR A N 1
ATOM 641 C CA . TYR A 1 81 ? 14.289 7.817 -7.342 1.00 92.75 81 TYR A CA 1
ATOM 642 C C . TYR A 1 81 ? 15.325 7.688 -8.459 1.00 92.75 81 TYR A C 1
ATOM 644 O O . TYR A 1 81 ? 15.882 6.608 -8.637 1.00 92.75 81 TYR A O 1
ATOM 652 N N . LYS A 1 82 ? 15.671 8.779 -9.153 1.00 90.31 82 LYS A N 1
ATOM 653 C CA . LYS A 1 82 ? 16.718 8.773 -10.195 1.00 90.31 82 LYS A CA 1
ATOM 654 C C . LYS A 1 82 ? 18.097 8.393 -9.652 1.00 90.31 82 LYS A C 1
ATOM 656 O O . LYS A 1 82 ? 18.896 7.799 -10.369 1.00 90.31 82 LYS A O 1
ATOM 661 N N . ARG A 1 83 ? 18.392 8.777 -8.407 1.00 91.19 83 ARG A N 1
ATOM 662 C CA . ARG A 1 83 ? 19.692 8.544 -7.757 1.00 91.19 83 ARG A CA 1
ATOM 663 C C . ARG A 1 83 ? 19.770 7.212 -7.019 1.00 91.19 83 ARG A C 1
ATOM 665 O O . ARG A 1 83 ? 20.850 6.848 -6.571 1.00 91.19 83 ARG A O 1
ATOM 672 N N . MET A 1 84 ? 18.654 6.502 -6.881 1.00 93.38 84 MET A N 1
ATOM 673 C CA . MET A 1 84 ? 18.611 5.226 -6.182 1.00 93.38 84 MET A CA 1
ATOM 674 C C . MET A 1 84 ? 19.480 4.185 -6.895 1.00 93.38 84 MET A C 1
ATOM 676 O O . MET A 1 84 ? 19.380 3.985 -8.105 1.00 93.38 84 MET A O 1
ATOM 680 N N . THR A 1 85 ? 20.334 3.490 -6.151 1.00 93.44 85 THR A N 1
ATOM 681 C CA . THR A 1 85 ? 21.222 2.458 -6.701 1.00 93.44 85 THR A CA 1
ATOM 682 C C . THR A 1 85 ? 20.933 1.080 -6.113 1.00 93.44 85 THR A C 1
ATOM 684 O O . THR A 1 85 ? 20.319 0.936 -5.054 1.00 93.44 85 THR A O 1
ATOM 687 N N . CYS A 1 86 ? 21.428 0.034 -6.777 1.00 92.19 86 CYS A N 1
ATOM 688 C CA . CYS A 1 86 ? 21.370 -1.326 -6.243 1.00 92.19 86 CYS A CA 1
ATOM 689 C C . CYS A 1 86 ? 22.096 -1.455 -4.892 1.00 92.19 86 CYS A C 1
ATOM 691 O O . CYS A 1 86 ? 21.678 -2.248 -4.048 1.00 92.19 86 CYS A O 1
ATOM 693 N N . ASP A 1 87 ? 23.154 -0.673 -4.666 1.00 91.62 87 ASP A N 1
ATOM 694 C CA . ASP A 1 87 ? 23.901 -0.691 -3.406 1.00 91.62 87 ASP A CA 1
ATOM 695 C C . ASP A 1 87 ? 23.102 -0.063 -2.259 1.00 91.62 87 ASP A C 1
ATOM 697 O O . ASP A 1 87 ? 23.156 -0.561 -1.132 1.00 91.62 87 ASP A O 1
ATOM 701 N N . ASP A 1 88 ? 22.293 0.964 -2.536 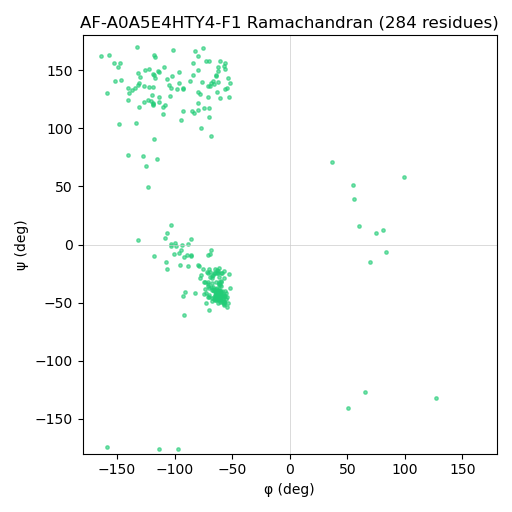1.00 93.62 88 ASP A N 1
ATOM 702 C CA . ASP A 1 88 ? 21.372 1.544 -1.551 1.00 93.62 88 ASP A CA 1
ATOM 703 C C . ASP A 1 88 ? 20.320 0.520 -1.102 1.00 93.62 88 ASP A C 1
ATOM 705 O O . ASP A 1 88 ? 20.070 0.351 0.098 1.00 93.62 88 ASP A O 1
ATOM 709 N N . ILE A 1 89 ? 19.753 -0.229 -2.054 1.00 92.38 89 ILE A N 1
ATOM 710 C CA . ILE A 1 89 ? 18.771 -1.288 -1.780 1.00 92.38 89 ILE A CA 1
ATOM 711 C C . ILE A 1 89 ? 19.403 -2.397 -0.928 1.00 92.38 89 ILE A C 1
ATOM 713 O O . ILE A 1 89 ? 18.874 -2.755 0.130 1.00 92.38 89 ILE A O 1
ATOM 717 N N . LYS A 1 90 ? 20.576 -2.900 -1.335 1.00 89.62 90 LYS A N 1
ATOM 718 C CA . LYS A 1 90 ? 21.316 -3.938 -0.596 1.00 89.62 90 LYS A CA 1
ATOM 719 C C . LYS A 1 90 ? 21.674 -3.492 0.820 1.00 89.62 90 LYS A C 1
ATOM 721 O O . LYS A 1 90 ? 21.507 -4.262 1.765 1.00 89.62 90 LYS A O 1
ATOM 726 N N . ARG A 1 91 ? 22.137 -2.248 0.991 1.00 87.81 91 ARG A N 1
ATOM 727 C CA . ARG A 1 91 ? 22.494 -1.681 2.303 1.00 87.81 91 ARG A CA 1
ATOM 728 C C . ARG A 1 91 ? 21.288 -1.586 3.232 1.00 87.81 91 ARG A C 1
ATOM 730 O O . ARG A 1 91 ? 21.426 -1.829 4.428 1.00 87.81 91 ARG A O 1
ATOM 737 N N . THR A 1 92 ? 20.123 -1.259 2.682 1.00 85.56 92 THR A N 1
ATOM 738 C CA . THR A 1 92 ? 18.878 -1.123 3.447 1.00 85.56 92 THR A CA 1
ATOM 739 C C . THR A 1 92 ? 18.348 -2.475 3.939 1.00 85.56 92 THR A C 1
ATOM 741 O O . THR A 1 92 ? 17.659 -2.525 4.956 1.00 85.56 92 THR A O 1
ATOM 744 N N . LYS A 1 93 ? 18.706 -3.582 3.271 1.00 82.69 93 LYS A N 1
ATOM 745 C CA . LYS A 1 93 ? 18.243 -4.942 3.605 1.00 82.69 93 LYS A CA 1
ATOM 746 C C . LYS A 1 93 ? 16.712 -5.052 3.628 1.00 82.69 93 LYS A C 1
ATOM 748 O O . LYS A 1 93 ? 16.153 -5.740 4.478 1.00 82.69 93 LYS A O 1
ATOM 753 N N . THR A 1 94 ? 16.035 -4.377 2.692 1.00 77.94 94 THR A N 1
ATOM 754 C CA . THR A 1 94 ? 14.581 -4.539 2.493 1.00 77.94 94 THR A CA 1
ATOM 755 C C . THR A 1 94 ? 14.231 -5.941 2.004 1.00 77.94 94 THR A C 1
ATOM 757 O O . THR A 1 94 ? 13.128 -6.407 2.250 1.00 77.94 94 THR A O 1
ATOM 760 N N . SER A 1 95 ? 15.178 -6.620 1.353 1.00 78.19 95 SER A N 1
ATOM 761 C CA . SER A 1 95 ? 15.044 -7.998 0.893 1.00 78.19 95 SER A CA 1
ATOM 762 C C . SER A 1 95 ? 16.161 -8.894 1.390 1.00 78.19 95 SER A C 1
ATOM 764 O O . SER A 1 95 ? 17.314 -8.469 1.510 1.00 78.19 95 SER A O 1
ATOM 766 N N . SER A 1 96 ? 15.835 -10.175 1.564 1.00 77.19 96 SER A N 1
ATOM 767 C CA . SER A 1 96 ? 16.850 -11.226 1.633 1.00 77.19 96 SER A CA 1
ATOM 768 C C . SER A 1 96 ? 17.342 -11.511 0.214 1.00 77.19 96 SER A C 1
ATOM 770 O O . SER A 1 96 ? 16.653 -12.170 -0.564 1.00 77.19 96 SER A O 1
ATOM 772 N N . LEU A 1 97 ? 18.497 -10.955 -0.150 1.00 81.00 97 LEU A N 1
ATOM 773 C CA . LEU A 1 97 ? 19.123 -11.132 -1.461 1.00 81.00 97 LEU A CA 1
ATOM 774 C C . LEU A 1 97 ? 20.376 -11.988 -1.289 1.00 81.00 97 LEU A C 1
ATOM 776 O O . LEU A 1 97 ? 21.299 -11.597 -0.574 1.00 81.00 97 LEU A O 1
ATOM 780 N N . SER A 1 98 ? 20.400 -13.161 -1.923 1.00 75.12 98 SER A N 1
ATOM 781 C CA . SER A 1 98 ? 21.556 -14.066 -1.884 1.00 75.12 98 SER A CA 1
ATOM 782 C C . SER A 1 98 ? 22.571 -13.773 -2.997 1.00 75.12 98 SER A C 1
ATOM 784 O O . SER A 1 98 ? 23.734 -14.170 -2.905 1.00 75.12 98 SER A O 1
ATOM 786 N N . SER A 1 99 ? 22.147 -13.052 -4.039 1.00 77.69 99 SER A N 1
ATOM 787 C CA . SER A 1 99 ? 22.969 -12.789 -5.210 1.00 77.69 99 SER A CA 1
ATOM 788 C C . SER A 1 99 ? 23.905 -11.596 -5.047 1.00 77.69 99 SER A C 1
ATOM 790 O O . SER A 1 99 ? 23.587 -10.565 -4.448 1.00 77.69 99 SER A O 1
ATOM 792 N N . SER A 1 100 ? 25.078 -11.715 -5.669 1.00 76.62 100 SER A N 1
ATOM 793 C CA . SER A 1 100 ? 26.030 -10.616 -5.811 1.00 76.62 100 SER A CA 1
ATOM 794 C C . SER A 1 100 ? 25.554 -9.559 -6.810 1.00 76.62 100 SER A C 1
ATOM 796 O O . SER A 1 100 ? 25.940 -8.391 -6.694 1.00 76.62 100 SER A O 1
ATOM 798 N N . LYS A 1 101 ? 24.682 -9.921 -7.756 1.00 87.69 101 L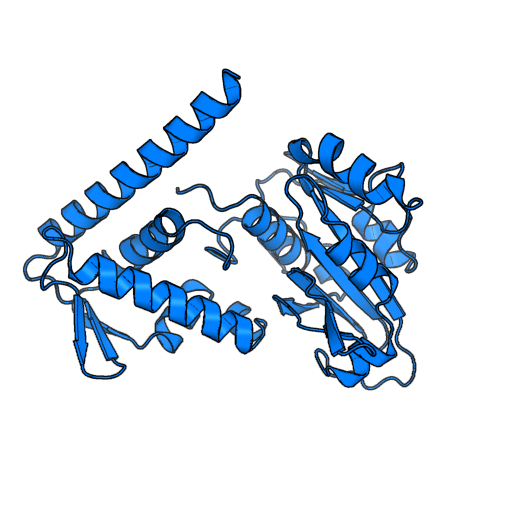YS A N 1
ATOM 799 C CA . LYS A 1 101 ? 24.111 -9.013 -8.755 1.00 87.69 101 LYS A CA 1
ATOM 800 C C . LYS A 1 101 ? 22.670 -8.688 -8.383 1.00 87.69 101 LYS A C 1
ATOM 802 O O . LYS A 1 101 ? 21.921 -9.550 -7.957 1.00 87.69 101 LYS A O 1
ATOM 807 N N . LEU A 1 102 ? 22.304 -7.420 -8.522 1.00 91.94 102 LEU A N 1
ATOM 808 C CA . LEU A 1 102 ? 20.940 -6.956 -8.311 1.00 91.94 102 LEU A CA 1
ATOM 809 C C . LEU A 1 102 ? 20.578 -6.026 -9.458 1.00 91.94 102 LEU A C 1
ATOM 811 O O . LEU A 1 102 ? 21.357 -5.138 -9.808 1.00 91.94 102 LEU A O 1
ATOM 815 N N . TYR A 1 103 ? 19.388 -6.228 -9.990 1.00 93.69 103 TYR A N 1
ATOM 816 C CA . TYR A 1 103 ? 18.721 -5.377 -10.953 1.00 93.69 103 TYR A CA 1
ATOM 817 C C . TYR A 1 103 ? 17.382 -4.955 -10.365 1.00 93.69 103 TYR A C 1
ATOM 819 O O . TYR A 1 103 ? 16.773 -5.686 -9.580 1.00 93.69 103 TYR A O 1
ATOM 827 N N . TYR A 1 104 ? 16.905 -3.781 -10.753 1.00 95.38 104 TYR A N 1
ATOM 828 C CA . TYR A 1 104 ? 15.564 -3.371 -10.390 1.00 95.38 104 TYR A CA 1
ATOM 829 C C . TYR A 1 104 ? 14.939 -2.496 -11.470 1.00 95.38 104 TYR A C 1
ATOM 831 O O . TYR A 1 104 ? 15.644 -1.847 -12.242 1.00 95.38 104 TYR A O 1
ATOM 839 N N . ASP A 1 105 ? 13.612 -2.479 -11.495 1.00 96.62 105 ASP A N 1
ATOM 840 C CA . ASP A 1 105 ? 12.830 -1.443 -12.162 1.00 96.62 105 ASP A CA 1
ATOM 841 C C . ASP A 1 105 ? 12.002 -0.696 -11.111 1.00 96.62 105 ASP A C 1
ATOM 843 O O . ASP A 1 105 ? 11.519 -1.300 -10.152 1.00 96.62 105 ASP A O 1
ATOM 847 N N . LEU A 1 106 ? 11.848 0.616 -11.284 1.00 96.06 106 LEU A N 1
ATOM 848 C CA . LEU A 1 106 ? 10.923 1.443 -10.512 1.00 96.06 106 LEU A CA 1
ATOM 849 C C . LEU A 1 106 ? 9.921 2.050 -11.480 1.00 96.06 106 LEU A C 1
ATOM 851 O O . LEU A 1 106 ? 10.319 2.733 -12.424 1.00 96.06 106 LEU A O 1
ATOM 855 N N . SER A 1 107 ? 8.642 1.780 -11.250 1.00 95.94 107 SER A N 1
ATOM 856 C CA . SER A 1 107 ? 7.545 2.255 -12.081 1.00 95.94 107 SER A CA 1
ATOM 857 C C . SER A 1 107 ? 6.599 3.138 -11.285 1.00 95.94 107 SER A C 1
ATOM 859 O O . SER A 1 107 ? 6.364 2.912 -10.100 1.00 95.94 107 SER A O 1
ATOM 861 N N . TYR A 1 108 ? 6.029 4.128 -11.959 1.00 95.31 108 TYR A N 1
ATOM 862 C CA . TYR A 1 108 ? 4.873 4.845 -11.451 1.00 95.31 108 TYR A CA 1
ATOM 863 C C . TYR A 1 108 ? 3.595 4.120 -11.851 1.00 95.31 108 TYR A C 1
ATOM 865 O O . TYR A 1 108 ? 3.474 3.655 -12.981 1.00 95.31 108 TYR A O 1
ATOM 873 N N . PHE A 1 109 ? 2.627 4.064 -10.948 1.00 96.38 109 PHE A N 1
ATOM 874 C CA . PHE A 1 109 ? 1.304 3.522 -11.211 1.00 96.38 109 PHE A CA 1
ATOM 875 C C . PHE A 1 109 ? 0.264 4.595 -10.902 1.00 96.38 109 PHE A C 1
ATOM 877 O O . PHE A 1 109 ? 0.240 5.137 -9.801 1.00 96.38 109 PHE A O 1
ATOM 884 N N . CYS A 1 110 ? -0.587 4.934 -11.861 1.00 95.44 110 CYS A N 1
ATOM 885 C CA . CYS A 1 110 ? -1.640 5.924 -11.674 1.00 95.44 110 CYS A CA 1
ATOM 886 C C . CYS A 1 110 ? -2.988 5.439 -12.194 1.00 95.44 110 CYS A C 1
ATOM 888 O O . CYS A 1 110 ? -3.092 4.409 -12.856 1.00 95.44 110 CYS A O 1
ATOM 890 N N . THR A 1 111 ? -4.041 6.191 -11.885 1.00 95.31 111 THR A N 1
ATOM 891 C CA . THR A 1 111 ? -5.347 5.996 -12.526 1.00 95.31 111 THR A CA 1
ATOM 892 C C . THR A 1 111 ? -5.405 6.736 -13.858 1.00 95.31 111 THR A C 1
ATOM 894 O O . THR A 1 111 ? -4.719 7.745 -14.028 1.00 95.31 111 THR A O 1
ATOM 897 N N . LYS A 1 112 ? -6.274 6.291 -14.772 1.00 93.88 112 LYS A N 1
ATOM 898 C CA . LYS A 1 112 ? -6.514 6.945 -16.067 1.00 93.88 112 LYS A CA 1
ATOM 899 C C . LYS A 1 112 ? -6.835 8.438 -15.932 1.00 93.88 112 LYS A C 1
ATOM 901 O O . LYS A 1 112 ? -6.363 9.242 -16.718 1.00 93.88 112 LYS A O 1
ATOM 906 N N . GLU A 1 113 ? -7.572 8.822 -14.893 1.00 92.19 113 GLU A N 1
ATOM 907 C CA . GLU A 1 113 ? -7.918 10.224 -14.606 1.00 92.19 113 GLU A CA 1
ATOM 908 C C . GLU A 1 113 ? -6.708 11.093 -14.218 1.00 92.19 113 GLU A C 1
ATOM 910 O O . GLU A 1 113 ? -6.740 12.314 -14.355 1.00 92.19 113 GLU A O 1
ATOM 915 N N . SER A 1 114 ? -5.655 10.479 -13.676 1.00 91.25 114 SER A N 1
ATOM 916 C CA . SER A 1 114 ? -4.476 11.177 -13.146 1.00 91.25 114 SER A CA 1
ATOM 917 C C . SER A 1 114 ? -3.333 11.244 -14.166 1.00 91.25 114 SER A C 1
ATOM 919 O O . SER A 1 114 ? -2.332 11.920 -13.925 1.00 91.25 114 SER A O 1
ATOM 921 N N . GLU A 1 115 ? -3.481 10.555 -15.297 1.00 90.31 115 GLU A N 1
ATOM 922 C CA . GLU A 1 115 ? -2.483 10.384 -16.353 1.00 90.31 115 GLU A CA 1
ATOM 923 C C . GLU A 1 115 ? -1.991 11.726 -16.920 1.00 90.31 115 GLU A C 1
ATOM 925 O O . GLU A 1 115 ? -0.788 11.997 -16.899 1.00 90.31 115 GLU A O 1
ATOM 930 N N . ASP A 1 116 ? -2.920 12.608 -17.303 1.00 87.94 116 ASP A N 1
ATOM 931 C CA . ASP A 1 116 ? -2.625 13.917 -17.909 1.00 87.94 116 ASP A CA 1
ATOM 932 C C . ASP A 1 116 ? -1.850 14.861 -16.978 1.00 87.94 116 ASP A C 1
ATOM 934 O O . ASP A 1 116 ? -1.191 15.798 -17.428 1.00 87.94 116 ASP A O 1
ATOM 938 N N . LYS A 1 117 ? -1.916 14.628 -15.662 1.00 88.19 117 LYS A N 1
ATOM 939 C CA . LYS A 1 117 ? -1.159 15.394 -14.661 1.00 88.19 117 LYS A CA 1
ATOM 940 C C . LYS A 1 117 ? 0.190 14.749 -14.366 1.00 88.19 117 LYS A C 1
ATOM 942 O O . LYS A 1 117 ? 1.187 15.460 -14.218 1.00 88.19 117 LYS A O 1
ATOM 947 N N . LEU A 1 118 ? 0.227 13.421 -14.273 1.00 88.31 118 LEU A N 1
ATOM 948 C CA . LEU A 1 118 ? 1.424 12.689 -13.882 1.00 88.31 118 LEU A CA 1
ATOM 949 C C . LEU A 1 118 ? 2.474 12.684 -14.990 1.00 88.31 118 LEU A C 1
ATOM 951 O O . LEU A 1 118 ? 3.623 13.039 -14.724 1.00 88.31 118 LEU A O 1
ATOM 955 N N . ILE A 1 119 ? 2.091 12.327 -16.218 1.00 85.56 119 ILE A N 1
ATOM 956 C CA . ILE A 1 119 ? 3.037 12.144 -17.328 1.00 85.56 119 ILE A CA 1
ATOM 957 C C . ILE A 1 119 ? 3.860 13.414 -17.569 1.00 85.56 119 ILE A C 1
ATOM 959 O O . ILE A 1 119 ? 5.087 13.334 -17.483 1.00 85.56 119 ILE A O 1
ATOM 963 N N . PRO A 1 120 ? 3.261 14.614 -17.731 1.00 85.31 120 PRO A N 1
ATOM 964 C CA . PRO A 1 120 ? 4.055 15.823 -17.938 1.00 85.31 120 PRO A CA 1
ATOM 965 C C . PRO A 1 120 ? 4.949 16.176 -16.745 1.00 85.31 120 PRO A C 1
ATOM 967 O O . PRO A 1 120 ? 5.941 16.882 -16.915 1.00 85.31 120 PRO A O 1
ATOM 970 N N . SER A 1 121 ? 4.607 15.738 -15.528 1.00 84.12 121 SER A N 1
ATOM 971 C CA . SER A 1 121 ? 5.434 15.986 -14.341 1.00 84.12 121 SER A CA 1
ATOM 972 C C . SER A 1 121 ? 6.689 15.110 -14.301 1.00 84.12 121 SER A C 1
ATOM 974 O O . SER A 1 121 ? 7.727 15.579 -13.843 1.00 84.12 121 SER A O 1
ATOM 976 N N . ILE A 1 122 ? 6.616 13.884 -14.828 1.00 82.50 122 ILE A N 1
ATOM 977 C CA . ILE A 1 122 ? 7.749 12.952 -14.920 1.00 82.50 122 ILE A CA 1
ATOM 978 C C . ILE A 1 122 ? 8.607 13.270 -16.154 1.00 82.50 122 ILE A C 1
ATOM 980 O O . ILE A 1 122 ? 9.837 13.278 -16.076 1.00 82.50 122 ILE A O 1
ATOM 984 N N . ASP A 1 123 ? 7.965 13.574 -17.282 1.00 71.12 123 ASP A N 1
ATOM 985 C CA . ASP A 1 123 ? 8.628 13.736 -18.580 1.00 71.12 123 ASP A CA 1
ATOM 986 C C . ASP A 1 123 ? 9.404 15.053 -18.713 1.00 71.12 123 ASP A C 1
ATOM 988 O O . ASP A 1 123 ? 10.359 15.119 -19.487 1.00 71.12 123 ASP A O 1
ATOM 992 N N . LYS A 1 124 ? 9.083 16.083 -17.910 1.00 66.94 124 LYS A N 1
ATOM 993 C CA . LYS A 1 124 ? 9.855 17.345 -17.843 1.00 66.94 124 LYS A CA 1
ATOM 994 C C . LYS A 1 124 ? 11.350 17.137 -17.591 1.00 66.94 124 LYS A C 1
ATOM 996 O O . LYS A 1 124 ? 12.148 17.977 -17.996 1.00 66.94 124 LYS A O 1
ATOM 1001 N N . ASP A 1 125 ? 11.712 16.019 -16.970 1.00 62.81 125 ASP A N 1
ATOM 1002 C CA . ASP A 1 125 ? 13.091 15.655 -16.661 1.00 62.81 125 ASP A CA 1
ATOM 1003 C C . ASP A 1 125 ? 13.653 14.526 -17.562 1.00 62.81 125 ASP A C 1
ATOM 1005 O O . ASP A 1 125 ? 14.748 14.030 -17.292 1.00 62.81 125 ASP A O 1
ATOM 1009 N N . GLY A 1 126 ? 12.948 14.127 -18.634 1.00 56.62 126 GLY A N 1
ATOM 1010 C CA . GLY A 1 126 ? 13.461 13.248 -19.700 1.00 56.62 126 GLY A CA 1
ATOM 1011 C C . GLY A 1 126 ? 13.086 11.756 -19.631 1.00 56.62 126 GLY A C 1
ATOM 1012 O O . GLY A 1 126 ? 13.984 10.917 -19.627 1.00 56.62 126 GLY A O 1
ATOM 1013 N N . ASN A 1 127 ? 11.787 11.417 -19.628 1.00 60.78 127 ASN A N 1
ATOM 1014 C CA . ASN A 1 127 ? 11.202 10.060 -19.773 1.00 60.78 127 ASN A CA 1
ATOM 1015 C C . ASN A 1 127 ? 12.001 8.933 -19.097 1.00 60.78 127 ASN A C 1
ATOM 1017 O O . ASN A 1 127 ? 12.633 8.092 -19.742 1.00 60.78 127 ASN A O 1
ATOM 1021 N N . ILE A 1 128 ? 11.979 8.909 -17.769 1.00 74.88 128 ILE A N 1
ATOM 1022 C CA . ILE A 1 128 ? 12.970 8.156 -16.982 1.00 74.88 128 ILE A CA 1
ATOM 1023 C C . ILE A 1 128 ? 12.420 6.878 -16.351 1.00 74.88 128 ILE A C 1
ATOM 1025 O O . ILE A 1 128 ? 13.203 5.969 -16.059 1.00 74.88 128 ILE A O 1
ATOM 1029 N N . PHE A 1 129 ? 11.100 6.780 -16.187 1.00 91.38 129 PHE A N 1
ATOM 1030 C CA . PHE A 1 129 ? 10.447 5.670 -15.496 1.00 91.38 129 PHE A CA 1
ATOM 1031 C C . PHE A 1 129 ? 9.294 5.089 -16.325 1.00 91.38 129 PHE A C 1
ATOM 1033 O O . PHE A 1 129 ? 8.594 5.848 -17.002 1.00 91.38 129 PHE A O 1
ATOM 1040 N N . PRO A 1 130 ? 9.076 3.763 -16.279 1.00 94.25 130 PRO A N 1
ATOM 1041 C CA . PRO A 1 130 ? 7.853 3.159 -16.784 1.00 94.25 130 PRO A CA 1
ATOM 1042 C C . PRO A 1 130 ? 6.632 3.649 -16.019 1.00 94.25 130 PRO A C 1
ATOM 1044 O O . PRO A 1 130 ? 6.664 3.761 -14.790 1.00 94.25 130 PRO A O 1
ATOM 1047 N N . ILE A 1 131 ? 5.543 3.897 -16.741 1.00 94.56 131 ILE A N 1
ATOM 1048 C CA . ILE A 1 131 ? 4.267 4.316 -16.160 1.00 94.56 131 ILE A CA 1
ATOM 1049 C C . ILE A 1 131 ? 3.216 3.259 -16.486 1.00 94.56 131 ILE A C 1
ATOM 1051 O O . ILE A 1 131 ? 2.948 2.989 -17.655 1.00 94.56 131 ILE A O 1
ATOM 1055 N N . ILE A 1 132 ? 2.617 2.667 -15.459 1.00 96.94 132 ILE A N 1
ATOM 1056 C CA . ILE A 1 132 ? 1.430 1.821 -15.577 1.00 96.94 132 ILE A CA 1
ATOM 1057 C C . ILE A 1 132 ? 0.197 2.673 -15.290 1.00 96.94 132 ILE A C 1
ATOM 1059 O O . ILE A 1 132 ? 0.192 3.498 -14.375 1.00 96.94 132 ILE A O 1
ATOM 1063 N N . VAL A 1 133 ? -0.860 2.462 -16.063 1.00 96.38 133 VAL A N 1
ATOM 1064 C CA . VAL A 1 133 ? -2.131 3.174 -15.937 1.00 96.38 133 VAL A CA 1
ATOM 1065 C C . VAL A 1 133 ? -3.237 2.171 -15.643 1.00 96.38 133 VAL A C 1
ATOM 1067 O O . VAL A 1 133 ? -3.378 1.175 -16.350 1.00 96.38 133 VAL A O 1
ATOM 1070 N N . LEU A 1 134 ? -4.014 2.435 -14.593 1.00 96.81 134 LEU A N 1
ATOM 1071 C CA . LEU A 1 134 ? -5.232 1.716 -14.232 1.00 96.81 134 LEU A CA 1
ATOM 1072 C C . LEU A 1 134 ? -6.438 2.414 -14.855 1.00 96.81 134 LEU A C 1
ATOM 1074 O O . LEU A 1 134 ? -6.783 3.533 -14.468 1.00 96.81 134 LEU A O 1
ATOM 1078 N N . ASP A 1 135 ? -7.096 1.724 -15.776 1.00 95.50 135 ASP A N 1
ATOM 1079 C CA . ASP A 1 135 ? -8.410 2.076 -16.304 1.00 95.50 135 ASP A CA 1
ATOM 1080 C C . ASP A 1 135 ? -9.507 1.275 -15.574 1.00 95.50 135 ASP A C 1
ATOM 1082 O O . ASP A 1 135 ? -9.254 0.549 -14.608 1.00 95.50 135 ASP A O 1
ATOM 1086 N N . SER A 1 136 ? -10.751 1.425 -16.010 1.00 92.38 136 SER A N 1
ATOM 1087 C CA . SER A 1 136 ? -11.918 0.755 -15.436 1.00 92.38 136 SER A CA 1
ATOM 1088 C C . SER A 1 136 ? -11.903 -0.774 -15.575 1.00 92.38 136 SER A C 1
ATOM 1090 O O . SER A 1 136 ? -12.394 -1.450 -14.671 1.00 92.38 136 SER A O 1
ATOM 1092 N N . ASP A 1 137 ? -11.326 -1.313 -16.652 1.00 95.19 137 ASP A N 1
ATOM 1093 C CA . ASP A 1 137 ? -11.363 -2.737 -17.033 1.00 95.19 137 ASP A CA 1
ATOM 1094 C C . ASP A 1 137 ? -9.984 -3.321 -17.391 1.00 95.19 137 ASP A C 1
ATOM 1096 O O . ASP A 1 137 ? -9.859 -4.471 -17.825 1.00 95.19 137 ASP A O 1
ATOM 1100 N N . LYS A 1 138 ? -8.922 -2.526 -17.251 1.00 97.25 138 LYS A N 1
ATOM 1101 C CA . LYS A 1 138 ? -7.566 -2.958 -17.574 1.00 97.25 138 LYS A CA 1
ATOM 1102 C C . LYS A 1 138 ? -6.503 -2.149 -16.858 1.00 97.25 138 LYS A C 1
ATOM 1104 O O . LYS A 1 138 ? -6.728 -1.019 -16.429 1.00 97.25 138 LYS A O 1
ATOM 1109 N N . ILE A 1 139 ? -5.305 -2.712 -16.829 1.00 97.69 139 ILE A N 1
ATOM 1110 C CA . ILE A 1 139 ? -4.071 -1.952 -16.658 1.00 97.69 139 ILE A CA 1
ATOM 1111 C C . ILE A 1 139 ? -3.237 -2.044 -17.928 1.00 97.69 139 ILE A C 1
ATOM 1113 O O . ILE A 1 139 ? -3.280 -3.054 -18.634 1.00 97.69 139 ILE A O 1
ATOM 1117 N N . PHE A 1 140 ? -2.479 -1.000 -18.228 1.00 97.56 140 PHE A N 1
ATOM 1118 C CA . PHE A 1 140 ? -1.587 -0.985 -19.382 1.00 97.56 140 PHE A CA 1
ATOM 1119 C C . PHE A 1 140 ? -0.364 -0.114 -19.127 1.00 97.56 140 PHE A C 1
ATOM 1121 O O . PHE A 1 140 ? -0.400 0.839 -18.349 1.00 97.56 140 PHE A O 1
ATOM 1128 N N . HIS A 1 141 ? 0.725 -0.444 -19.806 1.00 96.50 141 HIS A N 1
ATOM 1129 C CA . HIS A 1 141 ? 1.927 0.377 -19.832 1.00 96.50 141 HIS A CA 1
ATOM 1130 C C . HIS A 1 141 ? 1.735 1.563 -20.784 1.00 96.50 141 HIS A C 1
ATOM 1132 O O . HIS A 1 141 ? 1.300 1.398 -21.927 1.00 96.50 141 HIS A O 1
ATOM 1138 N N . HIS A 1 142 ? 2.028 2.774 -20.311 1.00 93.31 142 HIS A N 1
ATOM 1139 C CA . HIS A 1 142 ? 1.833 3.990 -21.088 1.00 93.31 142 HIS A CA 1
ATOM 1140 C C . HIS A 1 142 ? 2.848 4.100 -22.231 1.00 93.31 142 HIS A C 1
ATOM 1142 O O . HIS A 1 142 ? 4.060 4.098 -22.005 1.00 93.31 142 HIS A O 1
ATOM 1148 N N . VAL A 1 143 ? 2.348 4.302 -23.452 1.00 87.75 143 VAL A N 1
ATOM 1149 C CA . VAL A 1 143 ? 3.131 4.231 -24.699 1.00 87.75 143 VAL A CA 1
ATOM 1150 C C . VAL A 1 143 ? 4.223 5.293 -24.839 1.00 87.75 143 VAL A C 1
ATOM 1152 O O . VAL A 1 143 ? 5.174 5.080 -25.585 1.00 87.75 143 VAL A O 1
ATOM 1155 N N . GLN A 1 144 ? 4.097 6.435 -24.158 1.00 84.75 144 GLN A N 1
ATOM 1156 C CA . GLN A 1 144 ? 5.119 7.494 -24.187 1.00 84.75 144 GLN A CA 1
ATOM 1157 C C . GLN A 1 144 ? 6.144 7.353 -23.053 1.00 84.75 144 GLN A C 1
ATOM 1159 O O . GLN A 1 144 ? 7.164 8.038 -23.064 1.00 84.75 144 GLN A O 1
ATOM 1164 N N . SER A 1 145 ? 5.895 6.469 -22.081 1.00 88.44 145 SER A N 1
ATOM 1165 C CA . SER A 1 145 ? 6.802 6.264 -20.950 1.00 88.44 145 SER A CA 1
ATOM 1166 C C . SER A 1 145 ? 7.963 5.331 -21.309 1.00 88.44 145 SER A C 1
ATOM 1168 O O . SER A 1 145 ? 7.950 4.644 -22.332 1.00 88.44 145 SER A O 1
ATOM 1170 N N . LYS A 1 146 ? 8.994 5.296 -20.460 1.00 90.81 146 LYS A N 1
ATOM 1171 C CA . LYS A 1 146 ? 10.124 4.375 -20.633 1.00 90.81 146 LYS A CA 1
ATOM 1172 C C . LYS A 1 146 ? 9.651 2.918 -20.500 1.00 90.81 146 LYS A C 1
ATOM 1174 O O . LYS A 1 146 ? 8.779 2.626 -19.692 1.00 90.81 146 LYS A O 1
ATOM 1179 N N . GLY A 1 147 ? 10.248 1.994 -21.249 1.00 92.56 147 GLY A N 1
ATOM 1180 C CA . GLY A 1 147 ? 10.046 0.556 -21.026 1.00 92.56 147 GLY A CA 1
ATOM 1181 C C . GLY A 1 147 ? 10.744 0.044 -19.763 1.00 92.56 147 GLY A C 1
ATOM 1182 O O . GLY A 1 147 ? 11.716 0.637 -19.283 1.00 92.56 147 GLY A O 1
ATOM 1183 N N . PHE A 1 148 ? 10.274 -1.082 -19.239 1.00 95.50 148 PHE A N 1
ATOM 1184 C CA . PHE A 1 148 ? 10.951 -1.837 -18.189 1.00 95.50 148 PHE A CA 1
ATOM 1185 C C . PHE A 1 148 ? 12.259 -2.427 -18.724 1.00 95.50 148 PHE A C 1
ATOM 1187 O O . PHE A 1 148 ? 12.330 -2.931 -19.848 1.00 95.50 148 PHE A O 1
ATOM 1194 N N . ASN A 1 149 ? 13.313 -2.417 -17.906 1.00 93.44 149 ASN A N 1
ATOM 1195 C CA . ASN A 1 149 ? 14.585 -3.026 -18.296 1.00 93.44 149 ASN A CA 1
ATOM 1196 C C . ASN A 1 149 ? 14.457 -4.556 -18.395 1.00 93.44 149 ASN A C 1
ATOM 1198 O O . ASN A 1 149 ? 15.104 -5.197 -19.229 1.00 93.44 149 ASN A O 1
ATOM 1202 N N . ASN A 1 150 ? 13.609 -5.161 -17.558 1.00 94.88 150 ASN A N 1
ATOM 1203 C CA . ASN A 1 150 ? 13.293 -6.581 -17.637 1.00 94.88 150 ASN A CA 1
ATOM 1204 C C . ASN A 1 150 ? 12.200 -6.853 -18.684 1.00 94.88 150 ASN A C 1
ATOM 1206 O O . ASN A 1 150 ? 11.031 -6.528 -18.488 1.00 94.88 150 ASN A O 1
ATOM 1210 N N . LYS A 1 151 ? 12.568 -7.542 -19.771 1.00 95.38 151 LYS A N 1
ATOM 1211 C CA . LYS A 1 151 ? 11.652 -7.870 -20.879 1.00 95.38 151 LYS A CA 1
ATOM 1212 C C . LYS A 1 151 ? 10.456 -8.739 -20.478 1.00 95.38 151 LYS A C 1
ATOM 1214 O O . LYS A 1 151 ? 9.423 -8.676 -21.135 1.00 95.38 151 LYS A O 1
ATOM 1219 N N . GLN A 1 152 ? 10.589 -9.571 -19.444 1.00 95.75 152 GLN A N 1
ATOM 1220 C CA . GLN A 1 152 ? 9.465 -10.364 -18.949 1.00 95.75 152 GLN A CA 1
ATOM 1221 C C . GLN A 1 152 ? 8.490 -9.476 -18.171 1.00 95.75 152 GLN A C 1
ATOM 1223 O O . GLN A 1 152 ? 7.289 -9.589 -18.393 1.00 95.75 152 GLN A O 1
ATOM 1228 N N . THR A 1 153 ? 8.991 -8.566 -17.324 1.00 97.00 153 THR A N 1
ATOM 1229 C CA . THR A 1 153 ? 8.164 -7.542 -16.661 1.00 97.00 153 THR A CA 1
ATOM 1230 C C . THR A 1 153 ? 7.417 -6.697 -17.694 1.00 97.00 153 THR A C 1
ATOM 1232 O O . THR A 1 153 ? 6.202 -6.561 -17.592 1.00 97.00 153 THR A O 1
ATOM 1235 N N . GLU A 1 154 ? 8.124 -6.208 -18.719 1.00 96.50 154 GLU A N 1
ATOM 1236 C CA . GLU A 1 154 ? 7.544 -5.453 -19.840 1.00 96.50 154 GLU A CA 1
ATOM 1237 C C . GLU A 1 154 ? 6.397 -6.229 -20.501 1.00 96.50 154 GLU A C 1
ATOM 1239 O O . GLU A 1 154 ? 5.296 -5.713 -20.664 1.00 96.50 154 GLU A O 1
ATOM 1244 N N . ALA A 1 155 ? 6.630 -7.499 -20.851 1.00 97.25 155 ALA A N 1
ATOM 1245 C CA . ALA A 1 155 ? 5.628 -8.323 -21.515 1.00 97.25 155 ALA A CA 1
ATOM 1246 C C . ALA A 1 155 ? 4.390 -8.578 -20.640 1.00 97.25 155 ALA A C 1
ATOM 1248 O O . ALA A 1 155 ? 3.277 -8.577 -21.162 1.00 97.25 155 ALA A O 1
ATOM 1249 N N . ILE A 1 156 ? 4.578 -8.781 -19.330 1.00 97.38 156 ILE A N 1
ATOM 1250 C CA . ILE A 1 156 ? 3.484 -8.997 -18.374 1.00 97.38 156 ILE A CA 1
ATOM 1251 C C . ILE A 1 156 ? 2.642 -7.730 -18.215 1.00 97.38 156 ILE A C 1
ATOM 1253 O O . ILE A 1 156 ? 1.418 -7.802 -18.263 1.00 97.38 156 ILE A O 1
ATOM 1257 N N . LEU A 1 157 ? 3.288 -6.581 -18.010 1.00 97.38 157 LEU A N 1
ATOM 1258 C CA . LEU A 1 157 ? 2.616 -5.324 -17.665 1.00 97.38 157 LEU A CA 1
ATOM 1259 C C . LEU A 1 157 ? 2.185 -4.497 -18.880 1.00 97.38 157 LEU A C 1
ATOM 1261 O O . LEU A 1 157 ? 1.593 -3.432 -18.709 1.00 97.38 157 LEU A O 1
ATOM 1265 N N . LYS A 1 158 ? 2.440 -4.984 -20.100 1.00 97.12 158 LYS A N 1
ATOM 1266 C CA . LYS A 1 158 ? 2.040 -4.316 -21.340 1.00 97.12 158 LYS A CA 1
ATOM 1267 C C . LYS A 1 158 ? 0.542 -4.005 -21.366 1.00 97.12 158 LYS A C 1
ATOM 1269 O O . LYS A 1 158 ? 0.160 -2.862 -21.598 1.00 97.12 158 LYS A O 1
ATOM 1274 N N . GLU A 1 159 ? -0.292 -5.017 -21.141 1.00 97.88 159 GLU A N 1
ATOM 1275 C CA . GLU A 1 159 ? -1.742 -4.876 -20.988 1.00 97.88 159 GLU A CA 1
ATOM 1276 C C . GLU A 1 159 ? -2.303 -6.093 -20.242 1.00 97.88 159 GLU A C 1
ATOM 1278 O O . GLU A 1 159 ? -2.033 -7.233 -20.620 1.00 97.88 159 GLU A O 1
ATOM 1283 N N . ILE A 1 160 ? -3.106 -5.857 -19.204 1.00 97.81 160 ILE A N 1
ATOM 1284 C CA . ILE A 1 160 ? -3.823 -6.895 -18.454 1.00 97.81 160 ILE A CA 1
ATOM 1285 C C . ILE A 1 160 ? -5.275 -6.449 -18.330 1.00 97.81 160 ILE A C 1
ATOM 1287 O O . ILE A 1 160 ? -5.552 -5.410 -17.735 1.00 97.81 160 ILE A O 1
ATOM 1291 N N . LYS A 1 161 ? -6.195 -7.237 -18.888 1.00 97.06 161 LYS A N 1
ATOM 1292 C CA . LYS A 1 161 ? -7.639 -6.978 -18.837 1.00 97.06 161 LYS A CA 1
ATOM 1293 C C . LYS A 1 161 ? -8.293 -7.756 -17.707 1.00 97.06 161 LYS A C 1
ATOM 1295 O O . LYS A 1 161 ? -7.863 -8.867 -17.394 1.00 97.06 161 LYS A O 1
ATOM 1300 N N . PHE A 1 162 ? -9.346 -7.191 -17.140 1.00 95.50 162 PHE A N 1
ATOM 1301 C CA . PHE A 1 162 ? -10.160 -7.819 -16.112 1.00 95.50 162 PHE A CA 1
ATOM 1302 C C . PHE A 1 162 ? -11.625 -7.401 -16.242 1.00 95.50 162 PHE A C 1
ATOM 1304 O O . PHE A 1 162 ? -11.944 -6.244 -16.483 1.00 95.50 162 PHE A O 1
ATOM 1311 N N . ASP A 1 163 ? -12.524 -8.355 -16.005 1.00 92.75 163 ASP A N 1
ATOM 1312 C CA . ASP A 1 163 ? -13.974 -8.131 -16.095 1.00 92.75 163 ASP A CA 1
ATOM 1313 C C . ASP A 1 163 ? -14.605 -7.772 -14.737 1.00 92.75 163 ASP A C 1
ATOM 1315 O O . ASP A 1 163 ? -15.809 -7.521 -14.630 1.00 92.75 163 ASP A O 1
ATOM 1319 N N . LYS A 1 164 ? -13.804 -7.801 -13.665 1.00 91.75 164 LYS A N 1
ATOM 1320 C CA . LYS A 1 164 ? -14.219 -7.504 -12.292 1.00 91.75 164 LYS A CA 1
ATOM 1321 C C . LYS A 1 164 ? -13.468 -6.284 -11.763 1.00 91.75 164 LYS A C 1
ATOM 1323 O O . LYS A 1 164 ? -12.292 -6.127 -12.083 1.00 91.75 164 LYS A O 1
ATOM 1328 N N . PRO A 1 165 ? -14.107 -5.446 -10.924 1.00 90.94 165 PRO A N 1
ATOM 1329 C CA . PRO A 1 165 ? -13.418 -4.344 -10.265 1.00 90.94 165 PRO A CA 1
ATOM 1330 C C . PRO A 1 165 ? -12.211 -4.825 -9.457 1.00 90.94 165 PRO A C 1
ATOM 1332 O O . PRO A 1 165 ? -12.217 -5.934 -8.919 1.00 90.94 165 PRO A O 1
ATOM 1335 N N . VAL A 1 166 ? -11.210 -3.952 -9.323 1.00 91.75 166 VAL A N 1
ATOM 1336 C CA . VAL A 1 166 ? -10.067 -4.173 -8.429 1.00 91.75 166 VAL A CA 1
ATOM 1337 C C . VAL A 1 166 ? -10.576 -4.504 -7.017 1.00 91.75 166 VAL A C 1
ATOM 1339 O O . VAL A 1 166 ? -11.372 -3.732 -6.477 1.00 91.75 166 VAL A O 1
ATOM 1342 N N . PRO A 1 167 ? -10.131 -5.613 -6.400 1.00 91.12 167 PRO A N 1
ATOM 1343 C CA . PRO A 1 167 ? -10.525 -5.954 -5.038 1.00 91.12 167 PRO A CA 1
ATOM 1344 C C . PRO A 1 167 ? -10.092 -4.876 -4.040 1.00 91.12 167 PRO A C 1
ATOM 1346 O O . PRO A 1 167 ? -8.915 -4.551 -3.955 1.00 91.12 167 PRO A O 1
ATOM 1349 N N . GLU A 1 168 ? -11.019 -4.352 -3.240 1.00 86.75 168 GLU A N 1
ATOM 1350 C CA . GLU A 1 168 ? -10.735 -3.279 -2.266 1.00 86.75 168 GLU A CA 1
ATOM 1351 C C . GLU A 1 168 ? -10.397 -3.804 -0.857 1.00 86.75 168 GLU A C 1
ATOM 1353 O O . GLU A 1 168 ? -10.157 -3.028 0.062 1.00 86.75 168 GLU A O 1
ATOM 1358 N N . SER A 1 169 ? -10.399 -5.125 -0.658 1.00 84.31 169 SER A N 1
ATOM 1359 C CA . SER A 1 169 ? -10.357 -5.746 0.672 1.00 84.31 169 SER A CA 1
ATOM 1360 C C . SER A 1 169 ? -8.978 -6.226 1.131 1.00 84.31 169 SER A C 1
ATOM 1362 O O . SER A 1 169 ? -8.887 -6.783 2.222 1.00 84.31 169 SER A O 1
ATOM 1364 N N . PHE A 1 170 ? -7.922 -6.085 0.322 1.00 91.56 170 PHE A N 1
ATOM 1365 C CA . PHE A 1 170 ? -6.575 -6.513 0.727 1.00 91.56 170 PHE A CA 1
ATOM 1366 C C . PHE A 1 170 ? -6.014 -5.607 1.820 1.00 91.56 170 PHE A C 1
ATOM 1368 O O . PHE A 1 170 ? -5.668 -6.076 2.903 1.00 91.56 170 PHE A O 1
ATOM 1375 N N . ILE A 1 171 ? -5.955 -4.308 1.539 1.00 91.88 171 ILE A N 1
ATOM 1376 C CA . ILE A 1 171 ? -5.558 -3.278 2.488 1.00 91.88 171 ILE A CA 1
ATOM 1377 C C . ILE A 1 171 ? -6.723 -2.299 2.637 1.00 91.88 171 ILE A C 1
ATOM 1379 O O . ILE A 1 171 ? -7.161 -1.728 1.635 1.00 91.88 171 ILE A O 1
ATOM 1383 N N . PRO A 1 172 ? -7.227 -2.088 3.868 1.00 90.31 172 PRO A N 1
ATOM 1384 C CA . PRO A 1 172 ? -8.380 -1.222 4.089 1.00 90.31 172 PRO A CA 1
ATOM 1385 C C . PRO A 1 172 ? -8.032 0.266 3.939 1.00 90.31 172 PRO A C 1
ATOM 1387 O O . PRO A 1 172 ? -8.873 1.056 3.521 1.00 90.31 172 PRO A O 1
ATOM 1390 N N . PHE A 1 173 ? -6.806 0.658 4.295 1.00 91.88 173 PHE A N 1
ATOM 1391 C CA . PHE A 1 173 ? -6.321 2.036 4.218 1.00 91.88 173 PHE A CA 1
ATOM 1392 C C . PHE A 1 173 ? -4.789 2.108 4.317 1.00 91.88 173 PHE A C 1
ATOM 1394 O O . PHE A 1 173 ? -4.150 1.186 4.827 1.00 91.88 173 PHE A O 1
ATOM 1401 N N . THR A 1 174 ? -4.201 3.225 3.899 1.00 88.62 174 THR A N 1
ATOM 1402 C CA . THR A 1 174 ? -2.788 3.579 4.115 1.00 88.62 174 THR A CA 1
ATOM 1403 C C . THR A 1 174 ? -2.654 4.788 5.048 1.00 88.62 174 THR A C 1
ATOM 1405 O O . THR A 1 174 ? -3.633 5.293 5.604 1.00 88.62 174 THR A O 1
ATOM 1408 N N . VAL A 1 175 ? -1.421 5.259 5.255 1.00 84.19 175 VAL A N 1
ATOM 1409 C CA . VAL A 1 175 ? -1.146 6.491 6.011 1.00 84.19 175 VAL A CA 1
ATOM 1410 C C . VAL A 1 175 ? -1.593 7.762 5.284 1.00 84.19 175 VAL A C 1
ATOM 1412 O O . VAL A 1 175 ? -1.607 8.810 5.924 1.00 84.19 175 VAL A O 1
ATOM 1415 N N . ASP A 1 176 ? -2.012 7.675 4.020 1.00 83.94 176 ASP A N 1
ATOM 1416 C CA . ASP A 1 176 ? -2.498 8.815 3.231 1.00 83.94 176 ASP A CA 1
ATOM 1417 C C . ASP A 1 176 ? -4.024 8.952 3.255 1.00 83.94 176 ASP A C 1
ATOM 1419 O O . ASP A 1 176 ? -4.568 10.015 2.958 1.00 83.94 176 ASP A O 1
ATOM 1423 N N . ASP A 1 177 ? -4.741 7.893 3.643 1.00 89.81 177 ASP A N 1
ATOM 1424 C CA . ASP A 1 177 ? -6.197 7.936 3.775 1.00 89.81 177 ASP A CA 1
ATOM 1425 C C . ASP A 1 177 ? -6.634 8.946 4.834 1.00 89.81 177 ASP A C 1
ATOM 1427 O O . ASP A 1 177 ? -5.904 9.219 5.781 1.00 89.81 177 ASP A O 1
ATOM 1431 N N . SER A 1 178 ? -7.835 9.514 4.727 1.00 91.00 178 SER A N 1
ATOM 1432 C CA . SER A 1 178 ? -8.306 10.491 5.714 1.00 91.00 178 SER A CA 1
ATOM 1433 C C . SER A 1 178 ? -8.610 9.835 7.072 1.00 91.00 178 SER A C 1
ATOM 1435 O O . SER A 1 178 ? -8.868 8.631 7.167 1.00 91.00 178 SER A O 1
ATOM 1437 N N . ASN A 1 179 ? -8.605 10.625 8.154 1.00 93.25 179 ASN A N 1
ATOM 1438 C CA . ASN A 1 179 ? -8.968 10.103 9.478 1.00 93.25 179 ASN A CA 1
ATOM 1439 C C . ASN A 1 179 ? -10.401 9.555 9.486 1.00 93.25 179 ASN A C 1
ATOM 1441 O O . ASN A 1 179 ? -10.683 8.590 10.192 1.00 93.25 179 ASN A O 1
ATOM 1445 N N . GLU A 1 180 ? -11.295 10.145 8.697 1.00 93.06 180 GLU A N 1
ATOM 1446 C CA . GLU A 1 180 ? -12.676 9.711 8.507 1.00 93.06 180 GLU A CA 1
ATOM 1447 C C . GLU A 1 180 ? -12.733 8.324 7.860 1.00 93.06 180 GLU A C 1
ATOM 1449 O O . GLU A 1 180 ? -13.407 7.449 8.401 1.00 93.06 180 GLU A O 1
ATOM 1454 N N . THR A 1 181 ? -11.976 8.085 6.778 1.00 91.44 181 THR A N 1
ATOM 1455 C CA . THR A 1 181 ? -11.885 6.760 6.136 1.00 91.44 181 THR A CA 1
ATOM 1456 C C . THR A 1 181 ? -11.410 5.708 7.133 1.00 91.44 181 THR A C 1
ATOM 1458 O O . THR A 1 181 ? -12.090 4.704 7.340 1.00 91.44 181 THR A O 1
ATOM 1461 N N . ILE A 1 182 ? -10.301 5.963 7.834 1.00 94.44 182 ILE A N 1
ATOM 1462 C CA . ILE A 1 182 ? -9.774 5.034 8.847 1.00 94.44 182 ILE A CA 1
ATOM 1463 C C . ILE A 1 182 ? -10.811 4.806 9.961 1.00 94.44 182 ILE A C 1
ATOM 1465 O O . ILE A 1 182 ? -11.029 3.676 10.399 1.00 94.44 182 ILE A O 1
ATOM 1469 N N . THR A 1 183 ? -11.502 5.863 10.398 1.00 95.12 183 THR A N 1
ATOM 1470 C CA . THR A 1 183 ? -12.550 5.770 11.423 1.00 95.12 183 THR A CA 1
ATOM 1471 C C . THR A 1 183 ? -13.702 4.869 10.987 1.00 95.12 183 THR A C 1
ATOM 1473 O O . THR A 1 183 ? -14.194 4.094 11.806 1.00 95.12 183 THR A O 1
ATOM 1476 N N . ILE A 1 184 ? -14.127 4.927 9.721 1.00 92.88 184 ILE A N 1
ATOM 1477 C CA . ILE A 1 184 ? -15.191 4.061 9.195 1.00 92.88 184 ILE A CA 1
ATOM 1478 C C . ILE A 1 184 ? -14.805 2.588 9.350 1.00 92.88 184 ILE A C 1
ATOM 1480 O O . ILE A 1 184 ? -15.584 1.826 9.927 1.00 92.88 184 ILE A O 1
ATOM 1484 N N . PHE A 1 185 ? -13.596 2.200 8.931 1.00 92.81 185 PHE A N 1
ATOM 1485 C CA . PHE A 1 185 ? -13.111 0.822 9.074 1.00 92.81 185 PHE A CA 1
ATOM 1486 C C . PHE A 1 185 ? -13.041 0.377 10.539 1.00 92.81 185 PHE A C 1
ATOM 1488 O O . PHE A 1 185 ? -13.496 -0.716 10.880 1.00 92.81 185 PHE A O 1
ATOM 1495 N N . LEU A 1 186 ? -12.534 1.237 11.428 1.00 95.19 186 LEU A N 1
ATOM 1496 C CA . LEU A 1 186 ? -12.471 0.945 12.863 1.00 95.19 186 LEU A CA 1
ATOM 1497 C C . LEU A 1 186 ? -13.862 0.726 13.466 1.00 95.19 186 LEU A C 1
ATOM 1499 O O . LEU A 1 186 ? -14.083 -0.245 14.190 1.00 95.19 186 LEU A O 1
ATOM 1503 N N . LEU A 1 187 ? -14.818 1.605 13.161 1.00 94.62 187 LEU A N 1
ATOM 1504 C CA . LEU A 1 187 ? -16.180 1.479 13.673 1.00 94.62 187 LEU A CA 1
ATOM 1505 C C . LEU A 1 187 ? -16.847 0.210 13.139 1.00 94.62 187 LEU A C 1
ATOM 1507 O O . LEU A 1 187 ? -17.397 -0.546 13.934 1.00 94.62 187 LEU A O 1
ATOM 1511 N N . GLN A 1 188 ? -16.740 -0.074 11.839 1.00 92.38 188 GLN A N 1
ATOM 1512 C CA . GLN A 1 188 ? -17.266 -1.310 11.245 1.00 92.38 188 GLN A CA 1
ATOM 1513 C C . GLN A 1 188 ? -16.706 -2.562 11.931 1.00 92.38 188 GLN A C 1
ATOM 1515 O O . GLN A 1 188 ? -17.469 -3.483 12.235 1.00 92.38 188 GLN A O 1
ATOM 1520 N N . HIS A 1 189 ? -15.407 -2.568 12.249 1.00 92.94 189 HIS A N 1
ATOM 1521 C CA . HIS A 1 189 ? -14.762 -3.657 12.987 1.00 92.94 189 HIS A CA 1
ATOM 1522 C C . HIS A 1 189 ? -15.337 -3.829 14.398 1.00 92.94 189 HIS A C 1
ATOM 1524 O O . HIS A 1 189 ? -15.633 -4.946 14.825 1.00 92.94 189 HIS A O 1
ATOM 1530 N N . PHE A 1 190 ? -15.557 -2.732 15.124 1.00 94.19 190 PHE A N 1
ATOM 1531 C CA . PHE A 1 190 ? -16.026 -2.769 16.515 1.00 94.19 190 PHE A CA 1
ATOM 1532 C C . PHE A 1 190 ? -17.525 -3.056 16.670 1.00 94.19 190 PHE A C 1
ATOM 1534 O O . PHE A 1 190 ? -17.940 -3.633 17.676 1.00 94.19 190 PHE A O 1
ATOM 1541 N N . MET A 1 191 ? -18.357 -2.684 15.696 1.00 90.06 191 MET A N 1
ATOM 1542 C CA . MET A 1 191 ? -19.828 -2.704 15.799 1.00 90.06 191 MET A CA 1
ATOM 1543 C C . MET A 1 191 ? -20.457 -4.058 16.138 1.00 90.06 191 MET A C 1
ATOM 1545 O O . MET A 1 191 ? -21.591 -4.097 16.618 1.00 90.06 191 MET A O 1
ATOM 1549 N N . SER A 1 192 ? -19.760 -5.160 15.867 1.00 81.06 192 SER A N 1
ATOM 1550 C CA . SER A 1 192 ? -20.240 -6.525 16.114 1.00 81.06 192 SER A CA 1
ATOM 1551 C C . SER A 1 192 ? -19.537 -7.224 17.282 1.00 81.06 192 SER A C 1
ATOM 1553 O O . SER A 1 192 ? -19.795 -8.398 17.534 1.00 81.06 192 SER A O 1
ATOM 1555 N N . ARG A 1 193 ? -18.666 -6.518 18.014 1.00 87.38 193 ARG A N 1
ATOM 1556 C CA . ARG A 1 193 ? -17.660 -7.125 18.893 1.00 87.38 193 ARG A CA 1
ATOM 1557 C C . ARG A 1 193 ? -17.738 -6.628 20.343 1.00 87.38 193 ARG A C 1
ATOM 1559 O O . ARG A 1 193 ? -16.835 -5.953 20.826 1.00 87.38 193 ARG A O 1
ATOM 1566 N N . SER A 1 194 ? -18.819 -6.963 21.053 1.00 87.75 194 SER A N 1
ATOM 1567 C CA . SER A 1 194 ? -18.904 -6.697 22.504 1.00 87.75 194 SER A CA 1
ATOM 1568 C C . SER A 1 194 ? -17.917 -7.575 23.272 1.00 87.75 194 SER A C 1
ATOM 1570 O O . SER A 1 194 ? -17.770 -8.754 22.955 1.00 87.75 194 SER A O 1
ATOM 1572 N N . GLY A 1 195 ? -17.256 -7.010 24.278 1.00 91.56 195 GLY A N 1
ATOM 1573 C CA . GLY A 1 195 ? -16.230 -7.695 25.062 1.00 91.56 195 GLY A CA 1
ATOM 1574 C C . GLY A 1 195 ? -14.893 -7.861 24.336 1.00 91.56 195 GLY A C 1
ATOM 1575 O O . GLY A 1 195 ? -14.027 -8.577 24.829 1.00 91.56 195 GLY A O 1
ATOM 1576 N N . TYR A 1 196 ? -14.704 -7.222 23.179 1.00 95.19 196 TYR A N 1
ATOM 1577 C CA . TYR A 1 196 ? -13.483 -7.357 22.389 1.00 95.19 196 TYR A CA 1
ATOM 1578 C C . TYR A 1 196 ? -12.322 -6.595 23.016 1.00 95.19 196 TYR A C 1
ATOM 1580 O O . TYR A 1 196 ? -12.358 -5.369 23.136 1.00 95.19 196 TYR A O 1
ATOM 1588 N N . GLU A 1 197 ? -11.292 -7.339 23.404 1.00 97.12 197 GLU A N 1
ATOM 1589 C CA . GLU A 1 197 ? -10.044 -6.824 23.957 1.00 97.12 197 GLU A CA 1
ATOM 1590 C C . GLU A 1 197 ? -8.940 -6.875 22.902 1.00 97.12 197 GLU A C 1
ATOM 1592 O O . GLU A 1 197 ? -8.780 -7.882 22.213 1.00 97.12 197 GLU A O 1
ATOM 1597 N N . PHE A 1 198 ? -8.171 -5.795 22.776 1.00 97.44 198 PHE A N 1
ATOM 1598 C CA . PHE A 1 198 ? -7.130 -5.685 21.755 1.00 97.44 198 PHE A CA 1
ATOM 1599 C C . PHE A 1 198 ? -5.987 -4.759 22.178 1.00 97.44 198 PHE A C 1
ATOM 1601 O O . PHE A 1 198 ? -6.160 -3.851 22.991 1.00 97.44 198 PHE A O 1
ATOM 1608 N N . THR A 1 199 ? -4.813 -4.958 21.586 1.00 98.06 199 THR A N 1
ATOM 1609 C CA . THR A 1 199 ? -3.761 -3.937 21.482 1.00 98.06 199 THR A CA 1
ATOM 1610 C C . THR A 1 199 ? -3.775 -3.341 20.074 1.00 98.06 199 THR A C 1
ATOM 1612 O O . THR A 1 199 ? -4.405 -3.877 19.160 1.00 98.06 199 THR A O 1
ATOM 1615 N N . LEU A 1 200 ? -3.066 -2.229 19.858 1.00 97.19 200 LEU A N 1
ATOM 1616 C CA . LEU A 1 200 ? -2.956 -1.655 18.511 1.00 97.19 200 LEU A CA 1
ATOM 1617 C C . LEU A 1 200 ? -2.277 -2.616 17.522 1.00 97.19 200 LEU A C 1
ATOM 1619 O O . LEU A 1 200 ? -2.647 -2.626 16.354 1.00 97.19 200 LEU A O 1
ATOM 1623 N N . ASP A 1 201 ? -1.336 -3.447 17.982 1.00 95.88 201 ASP A N 1
ATOM 1624 C CA . ASP A 1 201 ? -0.693 -4.458 17.138 1.00 95.88 201 ASP A CA 1
ATOM 1625 C C . ASP A 1 201 ? -1.679 -5.556 16.712 1.00 95.88 201 ASP A C 1
ATOM 1627 O O . ASP A 1 201 ? -1.742 -5.883 15.527 1.00 95.88 201 ASP A O 1
ATOM 1631 N N . THR A 1 202 ? -2.491 -6.092 17.635 1.00 96.19 202 THR A N 1
ATOM 1632 C CA . THR A 1 202 ? -3.493 -7.119 17.286 1.00 96.19 202 THR A CA 1
ATOM 1633 C C . THR A 1 202 ? -4.595 -6.550 16.401 1.00 96.19 202 THR A C 1
ATOM 1635 O O . THR A 1 202 ? -5.005 -7.197 15.445 1.00 96.19 202 THR A O 1
ATOM 1638 N N . LEU A 1 203 ? -5.040 -5.317 16.662 1.00 96.50 203 LEU A N 1
ATOM 1639 C CA . LEU A 1 203 ? -6.036 -4.656 15.819 1.00 96.50 203 LEU A CA 1
ATOM 1640 C C . LEU A 1 203 ? -5.510 -4.457 14.394 1.00 96.50 203 LEU A C 1
ATOM 1642 O O . LEU A 1 203 ? -6.216 -4.742 13.433 1.00 96.50 203 LEU A O 1
ATOM 1646 N N . LEU A 1 204 ? -4.264 -4.003 14.251 1.00 95.19 204 LEU A N 1
ATOM 1647 C CA . LEU A 1 204 ? -3.651 -3.818 12.941 1.00 95.19 204 LEU A CA 1
ATOM 1648 C C . LEU A 1 204 ? -3.503 -5.152 12.192 1.00 95.19 204 LEU A C 1
ATOM 1650 O O . LEU A 1 204 ? -3.795 -5.209 11.001 1.00 95.19 204 LEU A O 1
ATOM 1654 N N . GLN A 1 205 ? -3.126 -6.232 12.886 1.00 94.50 205 GLN A N 1
ATOM 1655 C CA . GLN A 1 205 ? -3.090 -7.586 12.315 1.00 94.50 205 GLN A CA 1
ATOM 1656 C C . GLN A 1 205 ? -4.461 -8.071 11.845 1.00 94.50 205 GLN A C 1
ATOM 1658 O O . GLN A 1 205 ? -4.560 -8.690 10.791 1.00 94.50 205 GLN A O 1
ATOM 1663 N N . GLU A 1 206 ? -5.523 -7.789 12.591 1.00 93.81 206 GLU A N 1
ATOM 1664 C CA . GLU A 1 206 ? -6.872 -8.183 12.187 1.00 93.81 206 GLU A CA 1
ATOM 1665 C C . GLU A 1 206 ? -7.386 -7.380 10.987 1.00 93.81 206 GLU A C 1
ATOM 1667 O O . GLU A 1 206 ? -8.042 -7.945 10.116 1.00 93.81 206 GLU A O 1
ATOM 1672 N N . LEU A 1 207 ? -7.073 -6.084 10.919 1.00 92.94 207 LEU A N 1
ATOM 1673 C CA . LEU A 1 207 ? -7.518 -5.209 9.830 1.00 92.94 207 LEU A CA 1
ATOM 1674 C C . LEU A 1 207 ? -6.764 -5.463 8.515 1.00 92.94 207 LEU A C 1
ATOM 1676 O O . LEU A 1 207 ? -7.368 -5.407 7.450 1.00 92.94 207 LEU A O 1
ATOM 1680 N N . PHE A 1 208 ? -5.459 -5.740 8.581 1.00 93.00 208 PHE A N 1
ATOM 1681 C CA . PHE A 1 208 ? -4.581 -5.905 7.408 1.00 93.00 208 PHE A CA 1
ATOM 1682 C C . PHE A 1 208 ? -4.257 -7.377 7.113 1.00 93.00 208 PHE A C 1
ATOM 1684 O O . PHE A 1 208 ? -3.521 -7.686 6.173 1.00 93.00 208 PHE A O 1
ATOM 1691 N N . SER A 1 209 ? -4.787 -8.305 7.915 1.00 90.38 209 SER A N 1
ATOM 1692 C CA . SER A 1 209 ? -4.513 -9.740 7.810 1.00 90.38 209 SER A CA 1
ATOM 1693 C C . SER A 1 209 ? -3.000 -10.032 7.752 1.00 90.38 209 SER A C 1
ATOM 1695 O O . SER A 1 209 ? -2.202 -9.400 8.442 1.00 90.38 209 SER A O 1
ATOM 1697 N N . HIS A 1 210 ? -2.571 -10.998 6.934 1.00 90.81 210 HIS A N 1
ATOM 1698 C CA . HIS A 1 210 ? -1.162 -11.374 6.800 1.00 90.81 210 HIS A CA 1
ATOM 1699 C C . HIS A 1 210 ? -0.301 -10.310 6.094 1.00 90.81 210 HIS A C 1
ATOM 1701 O O . HIS A 1 210 ? 0.911 -10.286 6.300 1.00 90.81 210 HIS A O 1
ATOM 1707 N N . LEU A 1 211 ? -0.895 -9.398 5.313 1.00 93.50 211 LEU A N 1
ATOM 1708 C CA . LEU A 1 211 ? -0.147 -8.363 4.584 1.00 93.50 211 LEU A CA 1
ATOM 1709 C C . LEU A 1 211 ? 0.555 -7.385 5.525 1.00 93.50 211 LEU A C 1
ATOM 1711 O O . LEU A 1 211 ? 1.565 -6.784 5.158 1.00 93.50 211 LEU A O 1
ATOM 1715 N N . ILE A 1 212 ? 0.099 -7.275 6.777 1.00 93.81 212 ILE A N 1
ATOM 1716 C CA . ILE A 1 212 ? 0.795 -6.458 7.766 1.00 93.81 212 ILE A CA 1
ATOM 1717 C C . ILE A 1 212 ? 2.229 -6.921 8.005 1.00 93.81 212 ILE A C 1
ATOM 1719 O O . ILE A 1 212 ? 3.063 -6.126 8.433 1.00 93.81 212 ILE A O 1
ATOM 1723 N N . PHE A 1 213 ? 2.556 -8.192 7.757 1.00 93.19 213 PHE A N 1
ATOM 1724 C CA . PHE A 1 213 ? 3.916 -8.692 7.925 1.00 93.19 213 PHE A CA 1
ATOM 1725 C C . PHE A 1 213 ? 4.870 -8.105 6.881 1.00 93.19 213 PHE A C 1
ATOM 1727 O O . PHE A 1 213 ? 6.027 -7.873 7.228 1.00 93.19 213 PHE A O 1
ATOM 1734 N N . ASN A 1 214 ? 4.365 -7.736 5.700 1.00 94.50 214 ASN A N 1
ATOM 1735 C CA . ASN A 1 214 ? 5.126 -7.082 4.636 1.00 94.50 214 ASN A CA 1
ATOM 1736 C C . ASN A 1 214 ? 5.343 -5.580 4.859 1.00 94.50 214 ASN A C 1
ATOM 1738 O O . ASN A 1 214 ? 6.240 -5.007 4.256 1.00 94.50 214 ASN A O 1
ATOM 1742 N N . TYR A 1 215 ? 4.569 -4.912 5.715 1.00 93.56 215 TYR A N 1
ATOM 1743 C CA . TYR A 1 215 ? 4.802 -3.489 5.985 1.00 93.56 215 TYR A CA 1
ATOM 1744 C C . TYR A 1 215 ? 6.167 -3.240 6.644 1.00 93.56 215 TYR A C 1
ATOM 1746 O O . TYR A 1 215 ? 6.606 -4.005 7.512 1.00 93.56 215 TYR A O 1
ATOM 1754 N N . SER A 1 216 ? 6.815 -2.119 6.316 1.00 89.12 216 SER A N 1
ATOM 1755 C CA . SER A 1 216 ? 8.003 -1.675 7.054 1.00 89.12 216 SER A CA 1
ATOM 1756 C C . SER A 1 216 ? 7.668 -1.378 8.522 1.00 89.12 216 SER A C 1
ATOM 1758 O O . SER A 1 216 ? 6.562 -0.949 8.858 1.00 89.12 216 SER A O 1
ATOM 1760 N N . ARG A 1 217 ? 8.630 -1.582 9.434 1.00 90.44 217 ARG A N 1
ATOM 1761 C CA . ARG A 1 217 ? 8.423 -1.344 10.877 1.00 90.44 217 ARG A CA 1
ATOM 1762 C C . ARG A 1 217 ? 7.926 0.075 11.161 1.00 90.44 217 ARG A C 1
ATOM 1764 O O . ARG A 1 217 ? 6.976 0.246 11.916 1.00 90.44 217 ARG A O 1
ATOM 1771 N N . LYS A 1 218 ? 8.544 1.074 10.528 1.00 89.38 218 LYS A N 1
ATOM 1772 C CA . LYS A 1 218 ? 8.185 2.479 10.727 1.00 89.38 218 LYS A CA 1
ATOM 1773 C C . LYS A 1 218 ? 6.771 2.780 10.225 1.00 89.38 218 LYS A C 1
ATOM 1775 O O . LYS A 1 218 ? 6.034 3.448 10.937 1.00 89.38 218 LYS A O 1
ATOM 1780 N N . SER A 1 219 ? 6.361 2.223 9.084 1.00 90.62 219 SER A N 1
ATOM 1781 C CA . SER A 1 219 ? 4.994 2.399 8.576 1.00 90.62 219 SER A CA 1
ATOM 1782 C C . SER A 1 219 ? 3.955 1.723 9.482 1.00 90.62 219 SER A C 1
ATOM 1784 O O . SER A 1 219 ? 2.898 2.296 9.733 1.00 90.62 219 SER A O 1
ATOM 1786 N N . LYS A 1 220 ? 4.267 0.558 10.080 1.00 94.00 220 LYS A N 1
ATOM 1787 C CA . LYS A 1 220 ? 3.408 -0.038 11.128 1.00 94.00 220 LYS A CA 1
ATOM 1788 C C . LYS A 1 220 ? 3.285 0.881 12.340 1.00 94.00 220 LYS A C 1
ATOM 1790 O O . LYS A 1 220 ? 2.193 1.043 12.873 1.00 94.00 220 LYS A O 1
ATOM 1795 N N . ASP A 1 221 ? 4.388 1.473 12.789 1.00 94.56 221 ASP A N 1
ATOM 1796 C CA . ASP A 1 221 ? 4.385 2.376 13.942 1.00 94.56 221 ASP A CA 1
ATOM 1797 C C . ASP A 1 221 ? 3.603 3.674 13.652 1.00 94.56 221 ASP A C 1
ATOM 1799 O O . ASP A 1 221 ? 2.831 4.116 14.504 1.00 94.56 221 ASP A O 1
ATOM 1803 N N . GLU A 1 222 ? 3.712 4.229 12.441 1.00 94.44 222 GLU A N 1
ATOM 1804 C CA . GLU A 1 222 ? 2.926 5.383 11.974 1.00 94.44 222 GLU A CA 1
ATOM 1805 C C . GLU A 1 222 ? 1.422 5.059 11.910 1.00 94.44 222 GLU A C 1
ATOM 1807 O O . GLU A 1 222 ? 0.610 5.802 12.471 1.00 94.44 222 GLU A O 1
ATOM 1812 N N . LEU A 1 223 ? 1.043 3.912 11.330 1.00 94.88 223 LEU A N 1
ATOM 1813 C CA . LEU A 1 223 ? -0.347 3.438 11.312 1.00 94.88 223 LEU A CA 1
ATOM 1814 C C . LEU A 1 223 ? -0.897 3.245 12.731 1.00 94.88 223 LEU A C 1
ATOM 1816 O O . LEU A 1 223 ? -1.993 3.718 13.035 1.00 94.88 223 LEU A O 1
ATOM 1820 N N . LYS A 1 224 ? -0.136 2.610 13.632 1.00 96.00 224 LYS A N 1
ATOM 1821 C CA . LYS A 1 224 ? -0.544 2.432 15.037 1.00 96.00 224 LYS A CA 1
ATOM 1822 C C . LYS A 1 224 ? -0.735 3.762 15.745 1.00 96.00 224 LYS A C 1
ATOM 1824 O O . LYS A 1 224 ? -1.747 3.940 16.421 1.00 96.00 224 LYS A O 1
ATOM 1829 N N . ALA A 1 225 ? 0.206 4.692 15.598 1.00 95.50 225 ALA A N 1
ATOM 1830 C CA . ALA A 1 225 ? 0.102 6.013 16.208 1.00 95.50 225 ALA A CA 1
ATOM 1831 C C . ALA A 1 225 ? -1.171 6.728 15.738 1.00 95.50 225 ALA A C 1
ATOM 1833 O O . ALA A 1 225 ? -1.934 7.243 16.560 1.00 95.50 225 ALA A O 1
ATOM 1834 N N . ARG A 1 226 ? -1.448 6.680 14.432 1.00 95.62 226 ARG A N 1
ATOM 1835 C CA . ARG A 1 226 ? -2.632 7.296 13.834 1.00 95.62 226 ARG A CA 1
ATOM 1836 C C . ARG A 1 226 ? -3.937 6.645 14.294 1.00 95.62 226 ARG A C 1
ATOM 1838 O O . ARG A 1 226 ? -4.848 7.347 14.729 1.00 95.62 226 ARG A O 1
ATOM 1845 N N . ILE A 1 227 ? -4.015 5.314 14.296 1.00 96.69 227 ILE A N 1
ATOM 1846 C CA . ILE A 1 227 ? -5.171 4.569 14.821 1.00 96.69 227 ILE A CA 1
ATOM 1847 C C . ILE A 1 227 ? -5.391 4.890 16.306 1.00 96.69 227 ILE A C 1
ATOM 1849 O O . ILE A 1 227 ? -6.518 5.159 16.719 1.00 96.69 227 ILE A O 1
ATOM 1853 N N . GLY A 1 228 ? -4.328 4.925 17.114 1.00 96.88 228 GLY A N 1
ATOM 1854 C CA . GLY A 1 228 ? -4.409 5.265 18.536 1.00 96.88 228 GLY A CA 1
ATOM 1855 C C . GLY A 1 228 ? -4.961 6.673 18.783 1.00 96.88 228 GLY A C 1
ATOM 1856 O O . GLY A 1 228 ? -5.793 6.868 19.676 1.00 96.88 228 GLY A O 1
ATOM 1857 N N . GLN A 1 229 ? -4.562 7.650 17.964 1.00 96.44 229 GLN A N 1
ATOM 1858 C CA . GLN A 1 229 ? -5.113 9.009 18.002 1.00 96.44 229 GLN A CA 1
ATOM 1859 C C . GLN A 1 229 ? -6.604 9.026 17.646 1.00 96.44 229 GLN A C 1
ATOM 1861 O O . GLN A 1 229 ? -7.394 9.635 18.371 1.00 96.44 229 GLN A O 1
ATOM 1866 N N . ILE A 1 230 ? -7.006 8.312 16.591 1.00 96.75 230 ILE A N 1
ATOM 1867 C CA . ILE A 1 230 ? -8.412 8.208 16.176 1.00 96.75 230 ILE A CA 1
ATOM 1868 C C . ILE A 1 230 ? -9.260 7.567 17.276 1.00 96.75 230 ILE A C 1
ATOM 1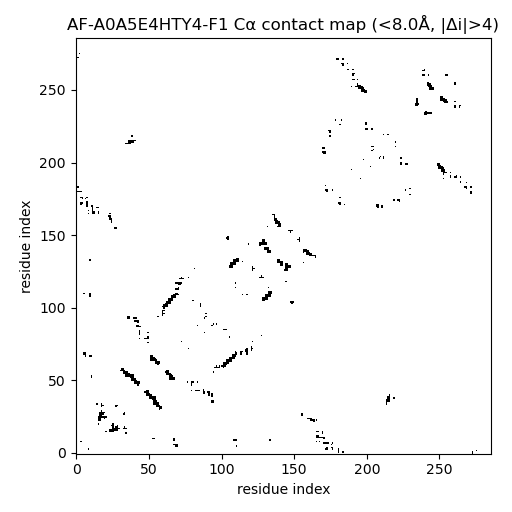870 O O . ILE A 1 230 ? -10.285 8.128 17.661 1.00 96.75 230 ILE A O 1
ATOM 1874 N N . ILE A 1 231 ? -8.819 6.444 17.851 1.00 96.44 231 ILE A N 1
ATOM 1875 C CA . ILE A 1 231 ? -9.525 5.775 18.956 1.00 96.44 231 ILE A CA 1
ATOM 1876 C C . ILE A 1 231 ? -9.637 6.709 20.166 1.00 96.44 231 ILE A C 1
ATOM 1878 O O . ILE A 1 231 ? -10.695 6.798 20.787 1.00 96.44 231 ILE A O 1
ATOM 1882 N N . THR A 1 232 ? -8.580 7.459 20.485 1.00 95.06 232 THR A N 1
ATOM 1883 C CA . THR A 1 232 ? -8.615 8.466 21.557 1.00 95.06 232 THR A CA 1
ATOM 1884 C C . THR A 1 232 ? -9.642 9.564 21.280 1.00 95.06 232 THR A C 1
ATOM 1886 O O . THR A 1 232 ? -10.328 10.000 22.205 1.00 95.06 232 THR A O 1
ATOM 1889 N N . GLY A 1 233 ? -9.783 9.994 20.024 1.00 94.69 233 GLY A N 1
ATOM 1890 C CA . GLY A 1 233 ? -10.831 10.918 19.593 1.00 94.69 233 GLY A CA 1
ATOM 1891 C C . GLY A 1 233 ? -12.231 10.318 19.731 1.00 94.69 233 GLY A C 1
ATOM 1892 O O . GLY A 1 233 ? -13.105 10.943 20.327 1.00 94.69 233 GLY A O 1
ATOM 1893 N N . LEU A 1 234 ? -12.429 9.083 19.260 1.00 93.88 234 LEU A N 1
ATOM 1894 C CA . LEU A 1 234 ? -13.698 8.354 19.354 1.00 93.88 234 LEU A CA 1
ATOM 1895 C C . LEU A 1 234 ? -14.177 8.209 20.800 1.00 93.88 234 LEU A C 1
ATOM 1897 O O . LEU A 1 234 ? -15.340 8.479 21.077 1.00 93.88 234 LEU A O 1
ATOM 1901 N N . LYS A 1 235 ? -13.278 7.873 21.732 1.00 92.69 235 LYS A N 1
ATOM 1902 C CA . LYS A 1 235 ? -13.581 7.757 23.171 1.00 92.69 235 LYS A CA 1
ATOM 1903 C C . LYS A 1 235 ? -14.166 9.032 23.780 1.00 92.69 235 LYS A C 1
ATOM 1905 O O . LYS A 1 235 ? -14.894 8.949 24.756 1.00 92.69 235 LYS A O 1
ATOM 1910 N N . LYS A 1 236 ? -13.828 10.204 23.235 1.00 91.69 236 LYS A N 1
ATOM 1911 C CA . LYS A 1 236 ? -14.322 11.502 23.722 1.00 91.69 236 LYS A CA 1
ATOM 1912 C C . LYS A 1 236 ? -15.671 11.887 23.118 1.00 91.69 236 LYS A C 1
ATOM 1914 O O . LYS A 1 236 ? -16.240 12.900 23.521 1.00 91.69 236 LYS A O 1
ATOM 1919 N N . ARG A 1 237 ? -16.166 11.149 22.121 1.00 91.81 237 ARG A N 1
ATOM 1920 C CA . ARG A 1 237 ? -17.428 11.496 21.475 1.00 91.81 237 ARG A CA 1
ATOM 1921 C C . ARG A 1 237 ? -18.610 11.038 22.337 1.00 91.81 237 ARG A C 1
ATOM 1923 O O . ARG A 1 237 ? -18.658 9.863 22.689 1.00 91.81 237 ARG A O 1
ATOM 1930 N N . PRO A 1 238 ? -19.613 11.895 22.603 1.00 88.31 238 PRO A N 1
ATOM 1931 C CA . PRO A 1 238 ? -20.762 11.533 23.444 1.00 88.31 238 PRO A CA 1
ATOM 1932 C C . PRO A 1 238 ? -21.579 10.332 22.941 1.00 88.31 238 PRO A C 1
ATOM 1934 O O . PRO A 1 238 ? -22.270 9.677 23.714 1.00 88.31 238 PRO A O 1
ATOM 1937 N N . ASP A 1 239 ? -21.536 10.054 21.636 1.00 86.88 239 ASP A N 1
ATOM 1938 C CA . ASP A 1 239 ? -22.232 8.935 20.995 1.00 86.88 239 ASP A CA 1
ATOM 1939 C C . ASP A 1 239 ? -21.509 7.584 21.161 1.00 86.88 239 ASP A C 1
ATOM 1941 O O . ASP A 1 239 ? -22.150 6.540 21.003 1.00 86.88 239 ASP A O 1
ATOM 1945 N N . ILE A 1 240 ? -20.219 7.603 21.515 1.00 89.69 240 ILE A N 1
ATOM 1946 C CA . ILE A 1 240 ? -19.331 6.439 21.707 1.00 89.69 240 ILE A CA 1
ATOM 1947 C C . ILE A 1 240 ? -18.808 6.342 23.152 1.00 89.69 240 ILE A C 1
ATOM 1949 O O . ILE A 1 240 ? -18.228 5.324 23.532 1.00 89.69 240 ILE A O 1
ATOM 1953 N N . ASP A 1 241 ? -19.024 7.376 23.963 1.00 83.44 241 ASP A N 1
ATOM 1954 C CA . ASP A 1 241 ? -18.505 7.479 25.323 1.00 83.44 241 ASP A CA 1
ATOM 1955 C C . ASP A 1 241 ? -18.828 6.240 26.172 1.00 83.44 241 ASP A C 1
ATOM 1957 O O . ASP A 1 241 ? -19.902 5.636 26.085 1.00 83.44 241 ASP A O 1
ATOM 1961 N N . GLY A 1 242 ? -17.838 5.820 26.957 1.00 85.69 242 GLY A N 1
ATOM 1962 C CA . GLY A 1 242 ? -17.880 4.608 27.774 1.00 85.69 242 GLY A CA 1
ATOM 1963 C C . GLY A 1 242 ? -17.849 3.278 27.008 1.00 85.69 242 GLY A C 1
ATOM 1964 O O . GLY A 1 242 ? -17.552 2.259 27.625 1.00 85.69 242 GLY A O 1
ATOM 1965 N N . ALA A 1 243 ? -18.095 3.246 25.691 1.00 92.81 243 ALA A N 1
ATOM 1966 C CA . ALA A 1 243 ? -18.095 1.996 24.922 1.00 92.81 243 ALA A CA 1
ATOM 1967 C C . ALA A 1 243 ? -16.684 1.483 24.606 1.00 92.81 243 ALA A C 1
ATOM 1969 O O . ALA A 1 243 ? -16.501 0.284 24.416 1.00 92.81 243 ALA A O 1
ATOM 1970 N N . ILE A 1 244 ? -15.690 2.374 24.546 1.00 94.38 244 ILE A N 1
ATOM 1971 C CA . ILE A 1 244 ? -14.284 2.014 24.346 1.00 94.38 244 ILE A CA 1
ATOM 1972 C C . ILE A 1 244 ? -13.485 2.475 25.562 1.00 94.38 244 ILE A C 1
ATOM 1974 O O . ILE A 1 244 ? -13.417 3.663 25.878 1.00 94.38 244 ILE A O 1
ATOM 1978 N N . THR A 1 245 ? -12.833 1.535 26.232 1.00 94.50 245 THR A N 1
ATOM 1979 C CA . THR A 1 245 ? -11.993 1.801 27.406 1.00 94.50 245 THR A CA 1
ATOM 1980 C C . THR A 1 245 ? -10.547 1.415 27.128 1.00 94.50 245 THR A C 1
ATOM 1982 O O . THR A 1 245 ? -10.253 0.694 26.176 1.00 94.50 245 THR A O 1
ATOM 1985 N N . GLN A 1 246 ? -9.622 1.947 27.927 1.00 95.50 246 GLN A N 1
ATOM 1986 C CA . GLN A 1 246 ? -8.196 1.664 27.796 1.00 95.50 246 GLN A CA 1
ATOM 1987 C C . GLN A 1 246 ? -7.558 1.531 29.176 1.00 95.50 246 GLN A C 1
ATOM 1989 O O . GLN A 1 246 ? -7.780 2.379 30.042 1.00 95.50 246 GLN A O 1
ATOM 1994 N N . LYS A 1 247 ? -6.733 0.500 29.354 1.00 94.69 247 LYS A N 1
ATOM 1995 C CA . LYS A 1 247 ? -5.909 0.271 30.542 1.00 94.69 247 LYS A CA 1
ATOM 1996 C C . LYS A 1 247 ? -4.495 -0.090 30.089 1.00 94.69 247 LYS A C 1
ATOM 1998 O O . LYS A 1 247 ? -4.255 -1.203 29.633 1.00 94.69 247 LYS A O 1
ATOM 2003 N N . GLY A 1 248 ? -3.566 0.856 30.217 1.00 93.06 248 GLY A N 1
ATOM 2004 C CA . GLY A 1 248 ? -2.227 0.713 29.645 1.00 93.06 248 GLY A CA 1
ATOM 2005 C C . GLY A 1 248 ? -2.275 0.679 28.113 1.00 93.06 248 GLY A C 1
ATOM 2006 O O . GLY A 1 248 ? -2.856 1.567 27.485 1.00 93.06 248 GLY A O 1
ATOM 2007 N N . ASP A 1 249 ? -1.679 -0.351 27.524 1.00 93.94 249 ASP A N 1
ATOM 2008 C CA . ASP A 1 249 ? -1.647 -0.628 26.082 1.00 93.94 249 ASP A CA 1
ATOM 2009 C C . ASP A 1 249 ? -2.872 -1.408 25.570 1.00 93.94 249 ASP A C 1
ATOM 2011 O O . ASP A 1 249 ? -3.071 -1.524 24.358 1.00 93.94 249 ASP A O 1
ATOM 2015 N N . LYS A 1 250 ? -3.707 -1.920 26.482 1.00 96.88 250 LYS A N 1
ATOM 2016 C CA . LYS A 1 250 ? -4.902 -2.701 26.156 1.00 96.88 250 LYS A CA 1
ATOM 2017 C C . LYS A 1 250 ? -6.140 -1.825 26.055 1.00 96.88 250 LYS A C 1
ATOM 2019 O O . LYS A 1 250 ? -6.426 -1.012 26.939 1.00 96.88 250 LYS A O 1
ATOM 2024 N N . TYR A 1 251 ? -6.906 -2.059 25.002 1.00 97.12 251 TYR A N 1
ATOM 2025 C CA . TYR A 1 251 ? -8.210 -1.474 24.741 1.00 97.12 251 TYR A CA 1
ATOM 2026 C C . TYR A 1 251 ? -9.293 -2.532 24.904 1.00 97.12 251 TYR A C 1
ATOM 2028 O O . TYR A 1 251 ? -9.049 -3.722 24.699 1.00 97.12 251 TYR A O 1
ATOM 2036 N N . LYS A 1 252 ? -10.501 -2.086 25.245 1.00 96.94 252 LYS A N 1
ATOM 2037 C CA . LYS A 1 252 ? -11.680 -2.945 25.307 1.00 96.94 252 LYS A CA 1
ATOM 2038 C C . LYS A 1 252 ? -12.904 -2.238 24.739 1.00 96.94 252 LYS A C 1
ATOM 2040 O O . LYS A 1 252 ? -13.195 -1.111 25.144 1.00 96.94 252 LYS A O 1
ATOM 2045 N N . VAL A 1 253 ? -13.622 -2.913 23.842 1.00 96.12 253 VAL A N 1
ATOM 2046 C CA . VAL A 1 253 ? -14.941 -2.504 23.340 1.00 96.12 253 VAL A CA 1
ATOM 2047 C C . VAL A 1 253 ? -16.015 -3.200 24.171 1.00 96.12 253 VAL A C 1
ATOM 2049 O O . VAL A 1 253 ? -16.220 -4.404 24.053 1.00 96.12 253 VAL A O 1
ATOM 2052 N N . GLU A 1 254 ? -16.698 -2.453 25.030 1.00 94.56 254 GLU A N 1
ATOM 2053 C CA . GLU A 1 254 ? -17.760 -2.957 25.908 1.00 94.56 254 GLU A CA 1
ATOM 2054 C C . GLU A 1 254 ? -18.907 -1.936 25.987 1.00 94.56 254 GLU A C 1
ATOM 2056 O O . GLU A 1 254 ? -19.015 -1.170 26.947 1.00 94.56 254 GLU A O 1
ATOM 2061 N N . PRO A 1 255 ? -19.762 -1.860 24.955 1.00 91.06 255 PRO A N 1
ATOM 2062 C CA . PRO A 1 255 ? -20.899 -0.956 24.978 1.00 91.06 255 PRO A CA 1
ATOM 2063 C C . PRO A 1 255 ? -21.948 -1.411 25.998 1.00 91.06 255 PRO A C 1
ATOM 2065 O O . PRO A 1 255 ? -22.367 -2.564 26.002 1.00 91.06 255 PRO A O 1
ATOM 2068 N N . SER A 1 256 ? -22.495 -0.472 26.775 1.00 85.69 256 SER A N 1
ATOM 2069 C CA . SER A 1 256 ? -23.613 -0.737 27.701 1.00 85.69 256 SER A CA 1
ATOM 2070 C C . SER A 1 256 ? -24.896 -1.220 27.005 1.00 85.69 256 SER A C 1
ATOM 2072 O O . SER A 1 256 ? -25.760 -1.829 27.632 1.00 85.69 256 SER A O 1
ATOM 2074 N N . GLY A 1 257 ? -25.028 -0.962 25.699 1.00 88.00 257 GLY A N 1
ATOM 2075 C CA . GLY A 1 257 ? -26.135 -1.425 24.869 1.00 88.00 257 GLY A CA 1
ATOM 2076 C C . GLY A 1 257 ? -25.690 -1.676 23.425 1.00 88.00 257 GLY A C 1
ATOM 2077 O O . GLY A 1 257 ? -25.581 -0.708 22.665 1.00 88.00 257 GLY A O 1
ATOM 2078 N N . PRO A 1 258 ? -25.508 -2.940 22.991 1.00 86.38 258 PRO A N 1
ATOM 2079 C CA . PRO A 1 258 ? -24.974 -3.267 21.664 1.00 86.38 258 PRO A CA 1
ATOM 2080 C C . PRO A 1 258 ? -25.765 -2.655 20.500 1.00 86.38 258 PRO A C 1
ATOM 2082 O O . PRO A 1 258 ? -25.181 -2.137 19.552 1.00 86.38 258 PRO A O 1
ATOM 2085 N N . LYS A 1 259 ? -27.105 -2.634 20.590 1.00 88.88 259 LYS A N 1
ATOM 2086 C CA . LYS A 1 259 ? -27.964 -2.002 19.571 1.00 88.88 259 LYS A CA 1
ATOM 2087 C C . LYS A 1 259 ? -27.736 -0.491 19.483 1.00 88.88 259 LYS A C 1
ATOM 2089 O O . LYS A 1 259 ? -27.618 0.039 18.384 1.00 88.88 259 LYS A O 1
ATOM 2094 N N . LYS A 1 260 ? -27.651 0.194 20.631 1.00 89.12 260 LYS A N 1
ATOM 2095 C CA . LYS A 1 260 ? -27.424 1.645 20.691 1.00 89.12 260 LYS A CA 1
ATOM 2096 C C . LYS A 1 260 ? -26.043 1.998 20.145 1.00 89.12 260 LYS A C 1
ATOM 2098 O O . LYS A 1 260 ? -25.943 2.899 19.323 1.00 89.12 260 LYS A O 1
ATOM 2103 N N . PHE A 1 261 ? -25.015 1.250 20.544 1.00 92.38 261 PHE A N 1
ATOM 2104 C CA . PHE A 1 261 ? -23.656 1.425 20.038 1.00 92.38 261 PHE A CA 1
ATOM 2105 C C . PHE A 1 261 ? -23.585 1.236 18.523 1.00 92.38 261 PHE A C 1
ATOM 2107 O O . PHE A 1 261 ? -23.085 2.112 17.825 1.00 92.38 261 PHE A O 1
ATOM 2114 N N . ARG A 1 262 ? -24.192 0.167 17.993 1.00 92.38 262 ARG A N 1
ATOM 2115 C CA . ARG A 1 262 ? -24.278 -0.059 16.545 1.00 92.38 262 ARG A CA 1
ATOM 2116 C C . ARG A 1 262 ? -24.944 1.116 15.820 1.00 92.38 262 ARG A C 1
ATOM 2118 O O . ARG A 1 262 ? -24.434 1.551 14.791 1.00 92.38 262 ARG A O 1
ATOM 2125 N N . SER A 1 263 ? -26.044 1.649 16.354 1.00 91.75 263 SER A N 1
ATOM 2126 C CA . SER A 1 263 ? -26.710 2.828 15.784 1.00 91.75 263 SER A CA 1
ATOM 2127 C C . SER A 1 263 ? -25.835 4.085 15.836 1.00 91.75 263 SER A C 1
ATOM 2129 O O . SER A 1 263 ? -25.792 4.823 14.854 1.00 91.75 263 SER A O 1
ATOM 2131 N N . SER A 1 264 ? -25.106 4.318 16.935 1.00 93.44 264 SER A N 1
ATOM 2132 C CA . SER A 1 264 ? -24.136 5.418 17.038 1.00 93.44 264 SER A CA 1
ATOM 2133 C C . SER A 1 264 ? -23.035 5.293 15.987 1.00 93.44 264 SER A C 1
ATOM 2135 O O . SER A 1 264 ? -22.793 6.241 15.245 1.00 93.44 264 SER A O 1
ATOM 2137 N N . CYS A 1 265 ? -22.416 4.117 15.858 1.00 94.06 265 CYS A N 1
ATOM 2138 C CA . CYS A 1 265 ? -21.396 3.864 14.844 1.00 94.06 265 CYS A CA 1
ATOM 2139 C C . CYS A 1 265 ? -21.936 4.102 13.426 1.00 94.06 265 CYS A C 1
ATOM 2141 O O . CYS A 1 265 ? -21.302 4.819 12.658 1.00 94.06 265 CYS A O 1
ATOM 2143 N N . MET A 1 266 ? -23.127 3.578 13.093 1.00 93.81 266 MET A N 1
ATOM 2144 C CA . MET A 1 266 ? -23.755 3.812 11.783 1.00 93.81 266 MET A CA 1
ATOM 2145 C C . MET A 1 266 ? -23.985 5.297 11.513 1.00 93.81 266 MET A C 1
ATOM 2147 O O . MET A 1 266 ? -23.767 5.750 10.392 1.00 93.81 266 MET A O 1
ATOM 2151 N N . LYS A 1 267 ? -24.409 6.065 12.523 1.00 93.69 267 LYS A N 1
ATOM 2152 C CA . LYS A 1 267 ? -24.617 7.509 12.385 1.00 93.69 267 LYS A CA 1
ATOM 2153 C C . LYS A 1 267 ? -23.313 8.224 12.029 1.00 93.69 267 LYS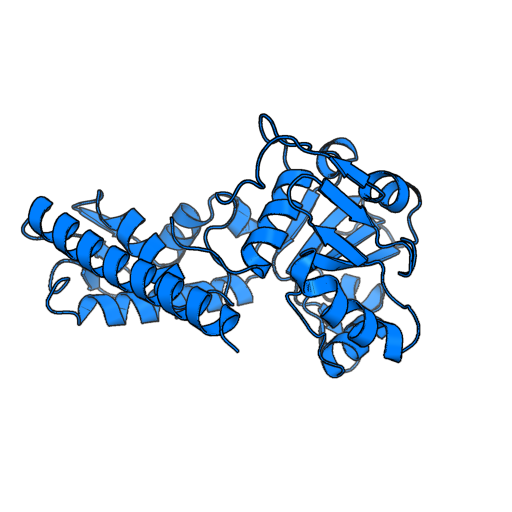 A C 1
ATOM 2155 O O . LYS A 1 267 ? -23.318 9.047 11.122 1.00 93.69 267 LYS A O 1
ATOM 2160 N N . ILE A 1 268 ? -22.212 7.891 12.704 1.00 93.62 268 ILE A N 1
ATOM 2161 C CA . ILE A 1 268 ? -20.890 8.474 12.423 1.00 93.62 268 ILE A CA 1
ATOM 2162 C C . ILE A 1 268 ? -20.419 8.088 11.019 1.00 93.62 268 ILE A C 1
ATOM 2164 O O . ILE A 1 268 ? -19.990 8.954 10.262 1.00 93.62 268 ILE A O 1
ATOM 2168 N N . ILE A 1 269 ? -20.541 6.808 10.657 1.00 93.06 269 ILE A N 1
ATOM 2169 C CA . ILE A 1 269 ? -20.164 6.309 9.328 1.00 93.06 269 ILE A CA 1
ATOM 2170 C C . ILE A 1 269 ? -20.935 7.061 8.241 1.00 93.06 269 ILE A C 1
ATOM 2172 O O . ILE A 1 269 ? -20.323 7.595 7.324 1.00 93.06 269 ILE A O 1
ATOM 2176 N N . THR A 1 270 ? -22.257 7.176 8.388 1.00 91.88 270 THR A N 1
ATOM 2177 C CA . THR A 1 270 ? -23.118 7.870 7.417 1.00 91.88 270 THR A CA 1
ATOM 2178 C C . THR A 1 270 ? -22.716 9.339 7.272 1.00 91.88 270 THR A C 1
ATOM 2180 O O . THR A 1 270 ? -22.594 9.834 6.157 1.00 91.88 270 THR A O 1
ATOM 2183 N N . GLN A 1 271 ? -22.436 10.030 8.385 1.00 91.88 271 GLN A N 1
ATOM 2184 C CA . GLN A 1 271 ? -21.973 11.423 8.362 1.00 91.88 271 GLN A CA 1
ATOM 2185 C C . GLN A 1 271 ? -20.672 11.592 7.569 1.00 91.88 271 GLN A C 1
ATOM 2187 O O . GLN A 1 271 ? -20.544 12.540 6.795 1.00 91.88 271 GLN A O 1
ATOM 2192 N N . TYR A 1 272 ? -19.716 10.681 7.746 1.00 91.12 272 TYR A N 1
ATOM 2193 C CA . TYR A 1 272 ? -18.446 10.725 7.027 1.00 91.12 272 TYR A CA 1
ATOM 2194 C C . TYR A 1 272 ? -18.592 10.348 5.548 1.00 91.12 272 TYR A C 1
ATOM 2196 O O . TYR A 1 272 ? -18.041 11.046 4.698 1.00 91.12 272 TYR A O 1
ATOM 2204 N N . GLU A 1 273 ? -19.383 9.327 5.213 1.00 86.50 273 GLU A N 1
ATOM 2205 C CA . GLU A 1 273 ? -19.662 8.964 3.815 1.00 86.50 273 GLU A CA 1
ATOM 2206 C C . GLU A 1 273 ? -20.387 10.107 3.066 1.00 86.50 273 GLU A C 1
ATOM 2208 O O . GLU A 1 273 ? -20.047 10.419 1.922 1.00 86.50 273 GLU A O 1
ATOM 2213 N N . GLU A 1 274 ? -21.336 10.800 3.705 1.00 86.12 274 GLU A N 1
ATOM 2214 C CA . GLU A 1 274 ? -22.017 11.968 3.123 1.00 86.12 274 GLU A CA 1
ATOM 2215 C C . GLU A 1 274 ? -21.064 13.142 2.865 1.00 86.12 274 GLU A C 1
ATOM 2217 O O . GLU A 1 274 ? -21.148 13.791 1.819 1.00 86.12 274 GLU A O 1
ATOM 2222 N N . GLN A 1 275 ? -20.151 13.425 3.798 1.00 82.00 275 GLN A N 1
ATOM 2223 C CA . GLN A 1 275 ? -19.151 14.485 3.640 1.00 82.00 275 GLN A CA 1
ATOM 2224 C C . GLN A 1 275 ? -18.192 14.187 2.483 1.00 82.00 275 GLN A C 1
ATOM 2226 O O . GLN A 1 275 ? -17.938 15.069 1.661 1.00 82.00 275 GLN A O 1
ATOM 2231 N N . GLN A 1 276 ? -17.729 12.941 2.356 1.00 74.00 276 GLN A N 1
ATOM 2232 C CA . GLN A 1 276 ? -16.867 12.516 1.247 1.00 74.00 276 GLN A CA 1
ATOM 2233 C C . GLN A 1 276 ? -17.564 12.649 -0.116 1.00 74.00 276 GLN A C 1
ATOM 2235 O O . GLN A 1 276 ? -16.966 13.118 -1.091 1.00 74.00 276 GLN A O 1
ATOM 2240 N N . ASN A 1 277 ? -18.852 12.302 -0.191 1.00 68.19 277 ASN A N 1
ATOM 2241 C CA . ASN A 1 277 ? -19.629 12.428 -1.425 1.00 68.19 277 ASN A CA 1
ATOM 2242 C C . ASN A 1 277 ? -19.873 13.894 -1.821 1.00 68.19 277 ASN A C 1
ATOM 2244 O O . ASN A 1 277 ? -19.803 14.220 -3.006 1.00 68.19 277 ASN A O 1
ATOM 2248 N N . LYS A 1 278 ? -20.095 14.792 -0.851 1.00 64.06 278 LYS A N 1
ATOM 2249 C CA . LYS A 1 278 ? -20.246 16.235 -1.113 1.00 64.06 278 LYS A CA 1
ATOM 2250 C C . LYS A 1 278 ? -18.965 16.870 -1.652 1.00 64.06 278 LYS A C 1
ATOM 2252 O O . LYS A 1 278 ? -19.040 17.609 -2.627 1.00 64.06 278 LYS A O 1
ATOM 2257 N N . ILE A 1 279 ? -17.802 16.537 -1.083 1.00 59.25 279 ILE A N 1
ATOM 2258 C CA . ILE A 1 279 ? -16.499 17.016 -1.585 1.00 59.25 279 ILE A CA 1
ATOM 2259 C C . ILE A 1 279 ? -16.274 16.551 -3.029 1.00 59.25 279 ILE A C 1
ATOM 2261 O O . ILE A 1 279 ? -15.821 17.323 -3.869 1.00 59.25 279 ILE A O 1
ATOM 2265 N N . THR A 1 280 ? -16.649 15.304 -3.339 1.00 54.66 280 THR A N 1
ATOM 2266 C CA . THR A 1 280 ? -16.509 14.762 -4.697 1.00 54.66 280 THR A CA 1
ATOM 2267 C C . THR A 1 280 ? -17.343 15.548 -5.711 1.00 54.66 280 THR A C 1
ATOM 2269 O O . THR A 1 280 ? -16.840 15.835 -6.785 1.00 54.66 280 THR A O 1
ATOM 2272 N N . LEU A 1 281 ? -18.584 15.928 -5.385 1.00 41.75 281 LEU A N 1
ATOM 2273 C CA . LEU A 1 281 ? -19.444 16.707 -6.290 1.00 41.75 281 LEU A CA 1
ATOM 2274 C C . LEU A 1 281 ? -18.980 18.160 -6.455 1.00 41.75 281 LEU A C 1
ATOM 2276 O O . LEU A 1 281 ? -19.083 18.705 -7.549 1.00 41.75 281 LEU A O 1
ATOM 2280 N N . GLN A 1 282 ? -18.450 18.774 -5.393 1.00 41.00 282 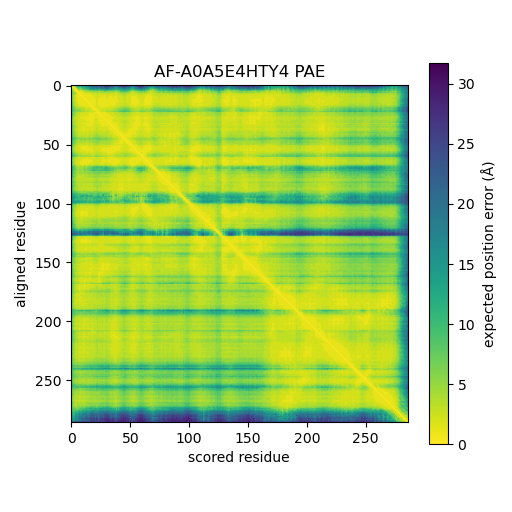GLN A N 1
ATOM 2281 C CA . GLN A 1 282 ? -17.924 20.141 -5.442 1.00 41.00 282 GLN A CA 1
ATOM 2282 C C . GLN A 1 282 ? -16.749 20.248 -6.432 1.00 41.00 282 GLN A C 1
ATOM 2284 O O . GLN A 1 282 ? -16.726 21.154 -7.252 1.00 41.00 282 GLN A O 1
ATOM 2289 N N . ASN A 1 283 ? -15.849 19.256 -6.436 1.00 40.97 283 ASN A N 1
ATOM 2290 C CA . ASN A 1 283 ? -14.694 19.193 -7.342 1.00 40.97 283 ASN A CA 1
ATOM 2291 C C . ASN A 1 283 ? -15.054 18.952 -8.827 1.00 40.97 283 ASN A C 1
ATOM 2293 O O . ASN A 1 283 ? -14.154 18.915 -9.659 1.00 40.97 283 ASN A O 1
ATOM 2297 N N . TRP A 1 284 ? -16.330 18.720 -9.157 1.00 33.03 284 TRP A N 1
ATOM 2298 C CA . TRP A 1 284 ? -16.826 18.587 -10.538 1.00 33.03 284 TRP A CA 1
ATOM 2299 C C . TRP A 1 284 ? -17.505 19.865 -11.050 1.00 33.03 284 TRP A C 1
ATOM 2301 O O . TRP A 1 284 ? -17.880 19.925 -12.220 1.00 33.03 284 TRP A O 1
ATOM 2311 N N . MET A 1 285 ? -17.724 20.852 -10.177 1.00 34.50 285 MET A N 1
ATOM 2312 C CA . MET A 1 285 ? -18.392 22.115 -10.507 1.00 34.50 285 MET A CA 1
ATOM 2313 C C . MET A 1 285 ? -17.425 23.300 -10.667 1.00 34.50 285 MET A C 1
ATOM 2315 O O . MET A 1 285 ? -17.890 24.385 -11.016 1.00 34.50 285 MET A O 1
ATOM 2319 N N . ASP A 1 286 ? -16.125 23.072 -10.464 1.00 35.41 286 ASP A N 1
ATOM 2320 C CA . ASP A 1 286 ? -15.016 24.012 -10.690 1.00 35.41 286 ASP A CA 1
ATOM 2321 C C . ASP A 1 286 ? -14.130 23.525 -11.852 1.00 35.41 286 ASP A C 1
ATOM 2323 O O . ASP A 1 286 ? -13.591 24.384 -12.589 1.00 35.41 286 ASP A O 1
#

Solvent-accessible surface area (backbone atoms only — not comparable to full-atom values): 15603 Å² total; per-residue (Å²): 130,75,80,60,42,68,45,41,53,48,51,24,39,55,49,38,23,36,32,95,42,90,84,45,63,25,66,41,30,78,68,48,29,37,81,52,24,33,47,40,73,33,46,38,94,88,73,47,76,39,65,42,50,32,33,32,34,55,54,53,43,36,39,43,33,36,33,56,41,82,28,72,61,56,66,72,56,53,56,40,59,75,68,60,47,62,66,26,46,61,73,52,54,74,60,92,59,85,48,94,55,67,48,74,44,60,29,41,35,30,40,58,90,23,41,86,46,25,52,63,48,54,41,76,79,60,51,79,43,24,33,37,34,38,54,90,46,34,37,28,46,44,89,84,38,30,76,53,87,50,65,66,60,36,64,59,50,44,60,45,70,39,97,49,75,74,60,70,77,61,49,70,66,57,91,82,40,51,72,60,51,55,47,40,55,52,40,64,64,50,55,82,36,76,74,41,69,42,36,62,69,56,48,48,38,68,64,27,44,78,59,52,73,30,38,30,71,66,60,50,51,51,47,40,54,52,50,51,51,50,51,56,52,47,39,70,33,88,70,41,47,76,21,50,47,74,62,88,75,38,35,36,31,47,46,96,43,61,70,59,42,35,52,36,44,50,52,54,40,50,55,45,49,52,51,56,53,50,55,57,55,54,71,73,76,114

pLDDT: mean 89.64, std 11.24, range [33.03, 98.25]

Foldseek 3Di:
DADADQLLLQVLLLVQLCDDDPQGHNLCVVQQKHWQAAQQWQQAPVRDTQTFRTWIDRDLAEIEGEHEDQFADDPVNLVVVVRDDPVSVVVSCSDDHPDPHHDYAYEYEYEPVRCVRYVCRNPVVPQDHWYWYDYQFKIAIDPSHDADPDPVVRVSRHMDGGPDRRDSQQAQHFLPTDLLSVLLLVLVVLLVDAFDKDFLVVVNCVRNPPCVVNYDPVRSVSSSVSVVVSVVVQCPDPQCDPQWDDDPRMITGHDPDSVSSNVSSVVSNVVSSVVVVVVVVVVVVD

Sequence (286 aa):
MSKSSKSTKLLNCIIALTTKTPDFPSPLYDNGYQIEVIEPRILLSDGSQSNPDIQLKKNDDYLLFFECKDGFCEKDQLDRYKRMTCDDIKRTKTSSLSSSKLYYDLSYFCTKESEDKLIPSIDKDGNIFPIIVLDSDKIFHHVQSKGFNNKQTEAILKEIKFDKPVPESFIPFTVDDSNETITIFLLQHFMSRSGYEFTLDTLLQELFSHLIFNYSRKSKDELKARIGQIITGLKKRPDIDGAITQKGDKYKVEPSGPKKFRSSCMKIITQYEEQQNKITLQNWMD

Radius of gyration: 20.56 Å; Cα contacts (8 Å, |Δi|>4): 466; chains: 1; bounding box: 54×41×55 Å

Secondary structure (DSSP, 8-state):
-----HHHHHHHHHHHHHS--TTS--HHHHTT-EEEEES--EE-TTS-EE--SEEEEEETTEEEEEEEESSPPPHHHHHHHHH--HHHHHHHT-S----S--EEEEEEEEEGGGHHHHHHHHHTT-S-S-EEEE-SSEEEE-TTSPPPSSHHHHHHHSEEE-SSPPPS-S-S--TTS-HHHHHHHHHHHHTT-TTEEE-HHHHHHHHHGGGGGTB-HHHHHHHHHHHHHHHHHHHTSTTTTTTEEEETTEEEE--S-HHHHHHHHHHHHHHHHHHHHHHHHHTT--

Mean predicted aligned error: 5.66 Å

Nearest PDB structures (foldseek):
  1cf7-assembly1_B  TM=6.130E-01  e=7.527E-01  Homo sapiens
  6ppr-assembly1_A  TM=3.633E-01  e=4.132E-01  Mycolicibacterium smegmatis
  2wpv-assembly3_E  TM=2.933E-01  e=6.144E+00  Saccharomyces cerevisiae
  3hz8-assembly1_A  TM=1.851E-01  e=9.569E-01  Neisseria meningitidis MC58
  3a3t-assembly3_C  TM=1.854E-01  e=1.546E+00  Neisseria meningitidis serogroup B